Protein AF-A0A2U1CX78-F1 (afdb_monomer)

Radius of gyration: 29.64 Å; Cα contacts (8 Å, |Δi|>4): 409; chains: 1; bounding box: 65×46×101 Å

Mean predicted aligned error: 11.99 Å

Solvent-accessible surface area (backbone atoms only — not comparable to full-atom values): 18480 Å² total; per-residue (Å²): 135,90,75,85,79,78,83,77,87,71,85,77,77,82,78,81,77,80,78,80,79,81,82,81,80,86,86,87,88,85,87,85,90,83,93,74,97,70,78,86,75,74,81,80,72,58,40,78,51,81,66,47,78,44,48,41,61,37,72,52,75,47,69,50,87,79,61,85,56,93,66,65,76,65,46,50,47,45,44,73,87,53,40,50,53,43,67,54,95,66,26,40,39,38,35,33,36,80,54,58,36,42,46,72,33,46,37,39,32,16,26,86,85,70,49,63,41,29,35,29,44,36,40,34,41,37,66,88,51,44,69,61,49,55,50,49,51,42,54,50,77,37,41,72,49,61,66,60,38,45,65,51,48,51,51,52,52,51,52,49,52,49,35,38,76,70,62,63,40,52,74,67,54,44,52,51,56,64,68,63,75,59,58,84,79,37,75,41,35,61,49,28,54,50,28,42,48,50,29,47,52,44,46,54,34,24,76,67,47,70,40,48,50,70,56,42,53,52,29,42,52,47,30,51,55,28,43,53,60,37,50,50,52,50,56,51,52,51,52,56,50,26,74,66,62,74,75,56,91,79,86,60,60,68,62,65,37,77,24,73,98,71,70,38,77,28,33,63,58,80,31,74,81,40,28,48,82,50,101,90,43,78,44,63,38,92,95,35,61,70,54,53,56,57,61,56,46,74,81,55,72,86,74,74,82,65,79,87,125

Structure (mmCIF, N/CA/C/O backbone):
data_AF-A0A2U1CX78-F1
#
_entry.id   AF-A0A2U1CX78-F1
#
loop_
_atom_site.group_PDB
_atom_site.id
_atom_site.type_symbol
_atom_site.label_atom_id
_atom_site.label_alt_id
_atom_site.label_comp_id
_atom_site.label_asym_id
_atom_site.label_entity_id
_atom_site.label_seq_id
_atom_site.pdbx_PDB_ins_code
_atom_site.Cartn_x
_atom_site.Cartn_y
_atom_site.Cartn_z
_atom_sit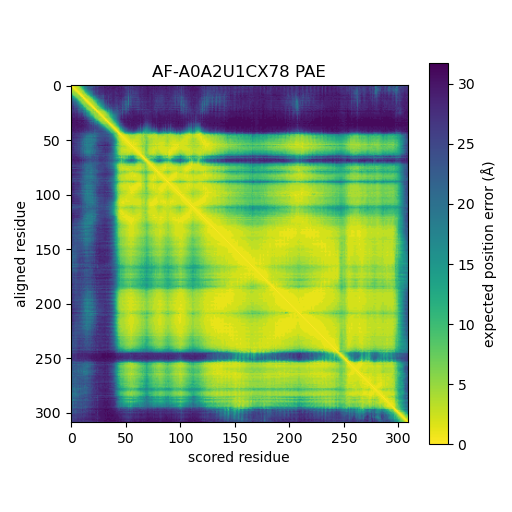e.occupancy
_atom_site.B_iso_or_equiv
_atom_site.auth_seq_id
_atom_site.auth_comp_id
_atom_site.auth_asym_id
_atom_site.auth_atom_id
_atom_site.pdbx_PDB_model_num
ATOM 1 N N . MET A 1 1 ? 4.497 -32.013 -18.537 1.00 34.25 1 MET A N 1
ATOM 2 C CA . MET A 1 1 ? 5.225 -32.155 -17.261 1.00 34.25 1 MET A CA 1
ATOM 3 C C . MET A 1 1 ? 4.473 -31.293 -16.258 1.00 34.25 1 MET A C 1
ATOM 5 O O . MET A 1 1 ? 4.710 -30.098 -16.185 1.00 34.25 1 MET A O 1
ATOM 9 N N . GLU A 1 2 ? 3.443 -31.873 -15.642 1.00 29.89 2 GLU A N 1
ATOM 10 C CA . GLU A 1 2 ? 2.507 -31.184 -14.745 1.00 29.89 2 GLU A CA 1
ATOM 11 C C . GLU A 1 2 ? 3.236 -30.753 -13.471 1.00 29.89 2 GLU A C 1
ATOM 13 O O . GLU A 1 2 ? 3.791 -31.590 -12.758 1.00 29.89 2 GLU A O 1
ATOM 18 N N . ARG A 1 3 ? 3.257 -29.449 -13.184 1.00 27.12 3 ARG A N 1
ATOM 19 C CA . ARG A 1 3 ? 3.670 -28.939 -11.876 1.00 27.12 3 ARG A CA 1
ATOM 20 C C . ARG A 1 3 ? 2.446 -28.388 -11.161 1.00 27.12 3 ARG A C 1
ATOM 22 O O . ARG A 1 3 ? 1.880 -27.372 -11.544 1.00 27.12 3 ARG A O 1
ATOM 29 N N . TYR A 1 4 ? 2.059 -29.129 -10.129 1.00 27.52 4 TYR A N 1
ATOM 30 C CA . TYR A 1 4 ? 1.179 -28.716 -9.047 1.00 27.52 4 TYR A CA 1
ATOM 31 C C . TYR A 1 4 ? 1.685 -27.400 -8.440 1.00 27.52 4 TYR A C 1
ATOM 33 O O . TYR A 1 4 ? 2.743 -27.387 -7.812 1.00 27.52 4 TYR A O 1
ATOM 41 N N . PHE A 1 5 ? 0.915 -26.320 -8.560 1.00 29.33 5 PHE A N 1
ATOM 42 C CA . PHE A 1 5 ? 1.016 -25.204 -7.624 1.00 29.33 5 PHE A CA 1
ATOM 43 C C . PHE A 1 5 ? 0.023 -25.453 -6.492 1.00 29.33 5 PHE A C 1
ATOM 45 O O . PHE A 1 5 ? -1.195 -25.372 -6.657 1.00 29.33 5 PHE A O 1
ATOM 52 N N . GLY A 1 6 ? 0.575 -25.858 -5.349 1.00 25.61 6 GLY A N 1
ATOM 53 C CA . GLY A 1 6 ? -0.160 -26.012 -4.107 1.00 25.61 6 GLY A CA 1
ATOM 54 C C . GLY A 1 6 ? -0.758 -24.676 -3.683 1.00 25.61 6 GLY A C 1
ATOM 55 O O . GLY A 1 6 ? -0.061 -23.670 -3.580 1.00 25.61 6 GLY A O 1
ATOM 56 N N . ARG A 1 7 ? -2.064 -24.690 -3.423 1.00 28.78 7 ARG A N 1
ATOM 57 C CA . ARG A 1 7 ? -2.755 -23.644 -2.674 1.00 28.78 7 ARG A CA 1
ATOM 58 C C . ARG A 1 7 ? -2.213 -23.646 -1.247 1.00 28.78 7 ARG A C 1
ATOM 60 O O . ARG A 1 7 ? -2.617 -24.473 -0.433 1.00 28.78 7 ARG A O 1
ATOM 67 N N . SER A 1 8 ? -1.302 -22.731 -0.951 1.00 27.48 8 SER A N 1
ATOM 68 C CA . SER A 1 8 ? -0.946 -22.407 0.425 1.00 27.48 8 SER A CA 1
ATOM 69 C C . SER A 1 8 ? -2.022 -21.485 0.986 1.00 27.48 8 SER A C 1
ATOM 71 O O . SER A 1 8 ? -2.025 -20.285 0.735 1.00 27.48 8 SER A O 1
ATOM 73 N N . ASN A 1 9 ? -2.960 -22.076 1.727 1.00 31.64 9 ASN A N 1
ATOM 74 C CA . ASN A 1 9 ? -3.762 -21.363 2.713 1.00 31.64 9 ASN A CA 1
ATOM 75 C C . ASN A 1 9 ? -2.806 -20.693 3.706 1.00 31.64 9 ASN A C 1
ATOM 77 O O . ASN A 1 9 ? -2.213 -21.382 4.534 1.00 31.64 9 ASN A O 1
ATOM 81 N N . LEU A 1 10 ? -2.676 -19.373 3.653 1.00 27.16 10 LEU A N 1
ATOM 82 C CA . LEU A 1 10 ? -2.158 -18.591 4.768 1.00 27.16 10 LEU A CA 1
ATOM 83 C C . LEU A 1 10 ? -3.119 -17.435 5.007 1.00 27.16 10 LEU A C 1
ATOM 85 O O . LEU A 1 10 ? -2.973 -16.339 4.483 1.00 27.16 10 LEU A O 1
ATOM 89 N N . ALA A 1 11 ? -4.135 -17.738 5.813 1.00 29.19 11 ALA A N 1
ATOM 90 C CA . ALA A 1 11 ? -4.798 -16.744 6.629 1.00 29.19 11 ALA A CA 1
ATOM 91 C C . ALA A 1 11 ? -3.738 -16.169 7.581 1.00 29.19 11 ALA A C 1
ATOM 93 O O . ALA A 1 11 ? -3.442 -16.753 8.624 1.00 29.19 11 ALA A O 1
ATOM 94 N N . SER A 1 12 ? -3.116 -15.062 7.189 1.00 27.81 12 SER A N 1
ATOM 95 C CA . SER A 1 12 ? -2.276 -14.281 8.088 1.00 27.81 12 SER A CA 1
ATOM 96 C C . SER A 1 12 ? -3.196 -13.469 8.991 1.00 27.81 12 SER A C 1
ATOM 98 O O . SER A 1 12 ? -3.598 -12.357 8.675 1.00 27.81 12 SER A O 1
ATOM 100 N N . ILE A 1 13 ? -3.567 -14.075 10.117 1.00 33.31 13 ILE A N 1
ATOM 101 C CA . ILE A 1 13 ? -4.142 -13.384 11.268 1.00 33.31 13 ILE A CA 1
ATOM 102 C C . ILE A 1 13 ? -3.068 -12.411 11.763 1.00 33.31 13 ILE A C 1
ATOM 104 O O . ILE A 1 13 ? -2.115 -12.824 12.432 1.00 33.31 13 ILE A O 1
ATOM 108 N N . LEU A 1 14 ? -3.195 -11.127 11.422 1.00 31.03 14 LEU A N 1
ATOM 109 C CA . LEU A 1 14 ? -2.374 -10.075 12.012 1.00 31.03 14 LEU A CA 1
ATOM 110 C C . LEU A 1 14 ? -2.800 -9.925 13.479 1.00 31.03 14 LEU A C 1
ATOM 112 O O . LEU A 1 14 ? -3.745 -9.225 13.829 1.00 31.03 14 LEU A O 1
ATOM 116 N N . THR A 1 15 ? -2.121 -10.664 14.351 1.00 35.81 15 THR A N 1
ATOM 117 C CA . THR A 1 15 ? -2.269 -10.529 15.798 1.00 35.81 15 THR A CA 1
ATOM 118 C C . THR A 1 15 ? -1.422 -9.335 16.225 1.00 35.81 15 THR A C 1
ATOM 120 O O . THR A 1 15 ? -0.244 -9.488 16.543 1.00 35.81 15 THR A O 1
ATOM 123 N N . ALA A 1 16 ? -1.996 -8.133 16.210 1.00 33.66 16 ALA A N 1
ATOM 124 C CA . ALA A 1 16 ? -1.376 -6.970 16.834 1.00 33.66 16 ALA A CA 1
ATOM 125 C C . ALA A 1 16 ? -1.516 -7.089 18.364 1.00 33.66 16 ALA A C 1
ATOM 127 O O . ALA A 1 16 ? -2.437 -6.564 18.984 1.00 33.66 16 ALA A O 1
ATOM 128 N N . LEU A 1 17 ? -0.606 -7.847 18.982 1.00 33.47 17 LEU A N 1
ATOM 129 C CA . LEU A 1 17 ? -0.423 -7.899 20.432 1.00 33.47 17 LEU A CA 1
ATOM 130 C C . LEU A 1 17 ? 0.244 -6.592 20.886 1.00 33.47 17 LEU A C 1
ATOM 132 O O . LEU A 1 17 ? 1.469 -6.489 20.968 1.00 33.47 17 LEU A O 1
ATOM 136 N N . ALA A 1 18 ? -0.576 -5.584 21.185 1.00 36.22 18 ALA A N 1
ATOM 137 C CA . ALA A 1 18 ? -0.140 -4.387 21.892 1.00 36.22 18 ALA A CA 1
ATOM 138 C C . ALA A 1 18 ? 0.322 -4.784 23.306 1.00 36.22 18 ALA A C 1
ATOM 140 O O . ALA A 1 18 ? -0.464 -4.959 24.238 1.00 36.22 18 ALA A O 1
ATOM 141 N N . SER A 1 19 ? 1.630 -4.979 23.443 1.00 34.75 19 SER A N 1
ATOM 142 C CA . SER A 1 19 ? 2.303 -5.260 24.706 1.00 34.75 19 SER A CA 1
ATOM 143 C C . SER A 1 19 ? 2.426 -3.955 25.490 1.00 34.75 19 SER A C 1
ATOM 145 O O . SER A 1 19 ? 3.416 -3.241 25.362 1.00 34.75 19 SER A O 1
ATOM 147 N N . ILE A 1 20 ? 1.413 -3.614 26.289 1.00 38.12 20 ILE A N 1
ATOM 148 C CA . ILE A 1 20 ? 1.506 -2.495 27.233 1.00 38.12 20 ILE A CA 1
ATOM 149 C C . ILE A 1 20 ? 2.427 -2.936 28.377 1.00 38.12 20 ILE A C 1
ATOM 151 O O . ILE A 1 20 ? 2.035 -3.684 29.274 1.00 38.12 20 ILE A O 1
ATOM 155 N N . THR A 1 21 ? 3.681 -2.493 28.329 1.00 37.09 21 THR A N 1
ATOM 156 C CA . THR A 1 21 ? 4.635 -2.631 29.428 1.00 37.09 21 THR A CA 1
ATOM 157 C C . THR A 1 21 ? 4.155 -1.807 30.621 1.00 37.09 21 THR A C 1
ATOM 159 O O . THR A 1 21 ? 4.224 -0.580 30.611 1.00 37.09 21 THR A O 1
ATOM 162 N N . LEU A 1 22 ? 3.680 -2.492 31.661 1.00 35.62 22 LEU A N 1
ATOM 163 C CA . LEU A 1 22 ? 3.508 -1.943 33.004 1.00 35.62 22 LEU A CA 1
ATOM 164 C C . LEU A 1 22 ? 4.892 -1.636 33.592 1.00 35.62 22 LEU A C 1
ATOM 166 O O . LEU A 1 22 ? 5.568 -2.523 34.111 1.00 35.62 22 LEU A O 1
ATOM 170 N N . SER A 1 23 ? 5.323 -0.379 33.525 1.00 40.44 23 SER A N 1
ATOM 171 C CA . SER A 1 23 ? 6.423 0.130 34.343 1.00 40.44 23 SER A CA 1
ATOM 172 C C . SER A 1 23 ? 5.923 0.349 35.772 1.00 40.44 23 SER A C 1
ATOM 174 O O . SER A 1 23 ? 5.431 1.410 36.147 1.00 40.44 23 SER A O 1
ATOM 176 N N . ALA A 1 24 ? 6.058 -0.701 36.580 1.00 33.97 24 ALA A N 1
ATOM 177 C CA . ALA A 1 24 ? 6.094 -0.597 38.028 1.00 33.97 24 ALA A CA 1
ATOM 178 C C . ALA A 1 24 ? 7.437 0.027 38.443 1.00 33.97 24 ALA A C 1
ATOM 180 O O . ALA A 1 24 ? 8.495 -0.553 38.206 1.00 33.97 24 ALA A O 1
ATOM 181 N N . CYS A 1 25 ? 7.395 1.195 39.078 1.00 45.19 25 CYS A N 1
ATOM 182 C CA . CYS A 1 25 ? 8.484 1.692 39.910 1.00 45.19 25 CYS A CA 1
ATOM 183 C C . CYS A 1 25 ? 7.870 2.081 41.254 1.00 45.19 25 CYS A C 1
ATOM 185 O O . CYS A 1 25 ? 7.191 3.100 41.369 1.00 45.19 25 CYS A O 1
ATOM 187 N N . GLY A 1 26 ? 8.032 1.184 42.226 1.00 33.00 26 GLY A N 1
ATOM 188 C CA . GLY A 1 26 ? 7.771 1.447 43.632 1.00 33.00 26 GLY A CA 1
ATOM 189 C C . GLY A 1 26 ? 8.964 2.140 44.288 1.00 33.00 26 GLY A C 1
ATOM 190 O O . GLY A 1 26 ? 10.103 2.001 43.841 1.00 33.00 26 GLY A O 1
ATOM 191 N N . GLY A 1 27 ? 8.675 2.857 45.369 1.00 33.03 27 GLY A N 1
ATOM 192 C CA . GLY A 1 27 ? 9.645 3.425 46.297 1.00 33.03 27 GLY A CA 1
ATOM 193 C C . GLY A 1 27 ? 8.921 3.868 47.567 1.00 33.03 27 GLY A C 1
ATOM 194 O O . GLY A 1 27 ? 8.171 4.839 47.528 1.00 33.03 27 GLY A O 1
ATOM 195 N N . ASP A 1 28 ? 9.118 3.084 48.627 1.00 33.19 28 ASP A N 1
ATOM 196 C CA . ASP A 1 28 ? 8.532 3.150 49.973 1.00 33.19 28 ASP A CA 1
ATOM 197 C C . ASP A 1 28 ? 9.212 4.172 50.917 1.00 33.19 28 ASP A C 1
ATOM 199 O O . ASP A 1 28 ? 10.258 4.734 50.592 1.00 33.19 28 ASP A O 1
ATOM 203 N N . ASP A 1 29 ? 8.618 4.263 52.123 1.00 34.44 29 ASP A N 1
ATOM 204 C CA . ASP A 1 29 ? 9.076 4.790 53.430 1.00 34.44 29 ASP A CA 1
ATOM 205 C C . ASP A 1 29 ? 8.818 6.275 53.762 1.00 34.44 29 ASP A C 1
ATOM 207 O O . ASP A 1 29 ? 9.077 7.166 52.964 1.00 34.44 29 ASP A O 1
ATOM 211 N N . SER A 1 30 ? 8.376 6.677 54.965 1.00 37.78 30 SER A N 1
ATOM 212 C CA . SER A 1 30 ? 7.961 6.007 56.216 1.00 37.78 30 SER A CA 1
ATOM 213 C C . SER A 1 30 ? 7.359 7.098 57.139 1.00 37.78 30 SER A C 1
ATOM 215 O O . SER A 1 30 ? 7.833 8.236 57.097 1.00 37.78 30 SER A O 1
ATOM 217 N N . GLY A 1 31 ? 6.365 6.808 57.996 1.00 29.27 31 GLY A N 1
ATOM 218 C CA . GLY A 1 31 ? 5.843 7.816 58.943 1.00 29.27 31 GLY A CA 1
ATOM 219 C C . GLY A 1 31 ? 4.716 7.364 59.884 1.00 29.27 31 GLY A C 1
ATOM 220 O O . GLY A 1 31 ? 3.586 7.167 59.462 1.00 29.27 31 GLY A O 1
ATOM 221 N N . ASP A 1 32 ? 5.072 7.245 61.159 1.00 35.06 32 ASP A N 1
ATOM 222 C CA . ASP A 1 32 ? 4.386 6.697 62.338 1.00 35.06 32 ASP A CA 1
ATOM 223 C C . ASP A 1 32 ? 3.088 7.403 62.823 1.00 35.06 32 ASP A C 1
ATOM 225 O O . ASP A 1 32 ? 2.956 8.623 62.750 1.00 35.06 32 ASP A O 1
ATOM 229 N N . GLY A 1 33 ? 2.199 6.607 63.441 1.00 34.38 33 GLY A N 1
ATOM 230 C CA . GL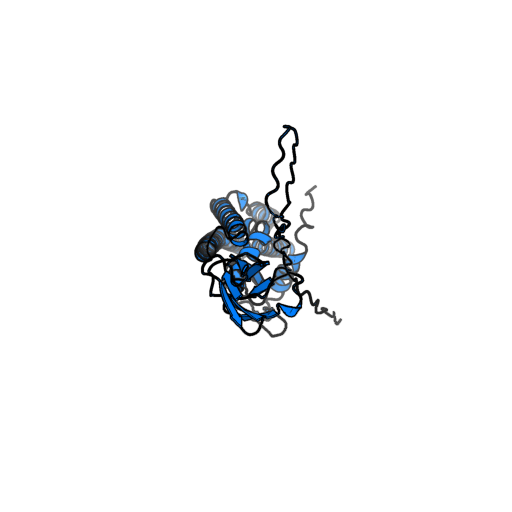Y A 1 33 ? 1.415 6.975 64.629 1.00 34.38 33 GLY A CA 1
ATOM 231 C C . GLY A 1 33 ? 0.071 7.706 64.478 1.00 34.38 33 GLY A C 1
ATOM 232 O O . GLY A 1 33 ? 0.030 8.921 64.333 1.00 34.38 33 GLY A O 1
ATOM 233 N N . SER A 1 34 ? -1.042 6.993 64.709 1.00 32.97 34 SER A N 1
ATOM 234 C CA . SER A 1 34 ? -2.043 7.319 65.755 1.00 32.97 34 SER A CA 1
ATOM 235 C C . SER A 1 34 ? -3.377 6.597 65.519 1.00 32.97 34 SER A C 1
ATOM 237 O O . SER A 1 34 ? -3.980 6.649 64.451 1.00 32.97 34 SER A O 1
ATOM 239 N N . SER A 1 35 ? -3.839 5.924 66.567 1.00 42.72 35 SER A N 1
ATOM 240 C CA . SER A 1 35 ? -5.084 5.170 66.669 1.00 42.72 35 SER A CA 1
ATOM 241 C C . SER A 1 35 ? -6.337 6.038 66.523 1.00 42.72 35 SER A C 1
ATOM 243 O O . SER A 1 35 ? -6.553 6.943 67.328 1.00 42.72 35 SER A O 1
ATOM 245 N N . ASN A 1 36 ? -7.229 5.665 65.603 1.00 32.78 36 ASN A N 1
ATOM 246 C CA . ASN A 1 36 ? -8.668 5.858 65.772 1.00 32.78 36 ASN A CA 1
ATOM 247 C C . ASN A 1 36 ? -9.443 4.816 64.956 1.00 32.78 36 ASN A C 1
ATOM 249 O O . ASN A 1 36 ? -9.244 4.679 63.752 1.00 32.78 36 ASN A O 1
ATOM 253 N N . SER A 1 37 ? -10.324 4.067 65.623 1.00 44.16 37 SER A N 1
ATOM 254 C CA . SER A 1 37 ? -11.233 3.129 64.969 1.00 44.16 37 SER A CA 1
ATOM 255 C C . SER A 1 37 ? -12.263 3.895 64.141 1.00 44.16 37 SER A C 1
ATOM 257 O O . SER A 1 37 ? -13.121 4.576 64.705 1.00 44.16 37 SER A O 1
ATOM 259 N N . ILE A 1 38 ? -12.210 3.749 62.821 1.00 35.97 38 ILE A N 1
ATOM 260 C CA . ILE A 1 38 ? -13.288 4.108 61.897 1.00 35.97 38 ILE A CA 1
ATOM 261 C C . ILE A 1 38 ? -13.404 2.949 60.898 1.00 35.97 38 ILE A C 1
ATOM 263 O O . ILE A 1 38 ? -12.404 2.327 60.551 1.00 35.97 38 ILE A O 1
ATOM 267 N N . GLY A 1 39 ? -14.647 2.581 60.585 1.00 34.75 39 GLY A N 1
ATOM 268 C CA . GLY A 1 39 ? -15.061 1.300 60.011 1.00 34.75 39 GLY A CA 1
ATOM 269 C C . GLY A 1 39 ? -14.262 0.822 58.802 1.00 34.75 39 GLY A C 1
ATOM 270 O O . GLY A 1 39 ? -13.790 1.613 57.997 1.00 34.75 39 GLY A O 1
ATOM 271 N N . GLY A 1 40 ? -14.148 -0.504 58.693 1.00 32.25 40 GLY A N 1
ATOM 272 C CA . GLY A 1 40 ? -13.432 -1.174 57.615 1.00 32.25 40 GLY A CA 1
ATOM 273 C C . GLY A 1 40 ? -13.886 -0.689 56.243 1.00 32.25 40 GLY A C 1
ATOM 274 O O . GLY A 1 40 ? -14.982 -1.018 55.787 1.00 32.25 40 GLY A O 1
ATOM 275 N N . GLU A 1 41 ? -13.014 0.065 55.580 1.00 38.00 41 GLU A N 1
ATOM 276 C CA . GLU A 1 41 ? -13.076 0.265 54.143 1.00 38.00 41 GLU A CA 1
ATOM 277 C C . GLU A 1 41 ? -12.943 -1.112 53.498 1.00 38.00 41 GLU A C 1
ATOM 279 O O . GLU A 1 41 ? -11.898 -1.765 53.530 1.00 38.00 41 GLU A O 1
ATOM 284 N N . SER A 1 42 ? -14.056 -1.601 52.960 1.00 45.94 42 SER A N 1
ATOM 285 C CA . SER A 1 42 ? -14.026 -2.745 52.064 1.00 45.94 42 SER A CA 1
ATOM 286 C C . SER A 1 42 ? -13.200 -2.317 50.860 1.00 45.94 42 SER A C 1
ATOM 288 O O . SER A 1 42 ? -13.650 -1.482 50.080 1.00 45.94 42 SER 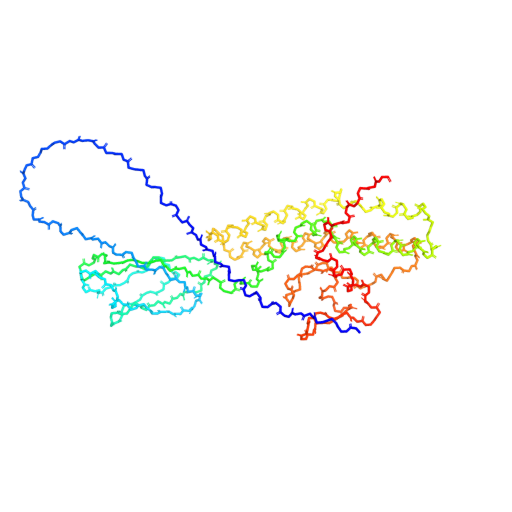A O 1
ATOM 290 N N . ASN A 1 43 ? -11.979 -2.838 50.751 1.00 47.62 43 ASN A N 1
ATOM 291 C CA . ASN A 1 43 ? -11.062 -2.575 49.648 1.00 47.62 43 ASN A CA 1
ATOM 292 C C . ASN A 1 43 ? -11.739 -3.024 48.338 1.00 47.62 43 ASN A C 1
ATOM 294 O O . ASN A 1 43 ? -11.715 -4.203 47.976 1.00 47.62 43 ASN A O 1
ATOM 298 N N . HIS A 1 44 ? -12.441 -2.106 47.670 1.00 62.28 44 HIS A N 1
ATOM 299 C CA . HIS A 1 44 ? -13.222 -2.402 46.476 1.00 62.28 44 HIS A CA 1
ATOM 300 C C . HIS A 1 44 ? -12.259 -2.590 45.306 1.00 62.28 44 HIS A C 1
ATOM 302 O O . HIS A 1 44 ? -11.823 -1.633 44.671 1.00 62.28 44 HIS A O 1
ATOM 308 N N . THR A 1 45 ? -11.861 -3.836 45.059 1.00 72.81 45 THR A N 1
ATOM 309 C CA . THR A 1 45 ? -10.947 -4.143 43.959 1.00 72.81 45 THR A CA 1
ATOM 310 C C . THR A 1 45 ? -11.754 -4.257 42.670 1.00 72.81 45 THR A C 1
ATOM 312 O O . THR A 1 45 ? -12.511 -5.212 42.495 1.00 72.81 45 THR A O 1
ATOM 315 N N . VAL A 1 46 ? -11.599 -3.284 41.770 1.00 83.94 46 VAL A N 1
ATOM 316 C CA . VAL A 1 46 ? -12.218 -3.308 40.436 1.00 83.94 46 VAL A CA 1
ATOM 317 C C . VAL A 1 46 ? -11.658 -4.493 39.646 1.00 83.94 46 VAL A C 1
ATOM 319 O O . VAL A 1 46 ? -10.448 -4.588 39.434 1.00 83.94 46 VAL A O 1
ATOM 322 N N . GLN A 1 47 ? -12.520 -5.403 39.194 1.00 88.19 47 GLN A N 1
ATOM 323 C CA . GLN A 1 47 ? -12.094 -6.573 38.426 1.00 88.19 47 GLN A CA 1
ATOM 324 C C . GLN A 1 47 ? -11.754 -6.182 36.977 1.00 88.19 47 GLN A C 1
ATOM 326 O O . GLN A 1 47 ? -12.607 -5.699 36.240 1.00 88.19 47 GLN A O 1
ATOM 331 N N . THR A 1 48 ? -10.534 -6.458 36.516 1.00 88.75 48 THR A N 1
ATOM 332 C CA . THR A 1 48 ? -10.213 -6.374 35.081 1.00 88.75 48 THR A CA 1
ATOM 333 C C . THR A 1 48 ? -10.682 -7.649 34.377 1.00 88.75 48 THR A C 1
ATOM 335 O O . THR A 1 48 ? -10.310 -8.756 34.772 1.00 88.75 48 THR A O 1
ATOM 338 N N . LEU A 1 49 ? -11.519 -7.500 33.354 1.00 89.12 49 LEU A N 1
ATOM 339 C CA . LEU A 1 49 ? -12.031 -8.586 32.522 1.00 89.12 49 LEU A CA 1
ATOM 340 C C . LEU A 1 49 ? -11.217 -8.704 31.225 1.00 89.12 49 LEU A C 1
ATOM 342 O O . LEU A 1 49 ? -10.409 -7.836 30.893 1.00 89.12 49 LEU A O 1
ATOM 346 N N . VAL A 1 50 ? -11.408 -9.817 30.513 1.00 89.19 50 VAL A N 1
ATOM 347 C CA . VAL A 1 50 ? -10.700 -10.095 29.256 1.00 89.19 50 VAL A CA 1
ATOM 348 C C . VAL A 1 50 ? -11.099 -9.054 28.201 1.00 89.19 50 VAL A C 1
ATOM 350 O O . VAL A 1 50 ? -12.301 -8.834 28.029 1.00 89.19 50 VAL A O 1
ATOM 353 N N . PRO A 1 51 ? -10.130 -8.441 27.496 1.00 91.75 51 PRO A N 1
ATOM 354 C CA . PRO A 1 51 ? -10.414 -7.541 26.385 1.00 91.75 51 PRO A CA 1
ATOM 355 C C . PRO A 1 51 ? -11.236 -8.208 25.278 1.00 91.75 51 PRO A C 1
ATOM 357 O O . PRO A 1 51 ? -11.163 -9.420 25.071 1.00 91.75 51 PRO A O 1
ATOM 360 N N . MET A 1 52 ? -11.988 -7.399 24.542 1.00 93.12 52 MET A N 1
ATOM 361 C CA . MET A 1 52 ? -12.781 -7.819 23.391 1.00 93.12 52 MET A CA 1
ATOM 362 C C . MET A 1 52 ? -12.317 -7.085 22.135 1.00 93.12 52 MET A C 1
ATOM 364 O O . MET A 1 52 ? -11.824 -5.963 22.209 1.00 93.12 52 MET A O 1
ATOM 368 N N . GLN A 1 53 ? -12.515 -7.713 20.982 1.00 95.12 53 GLN A N 1
ATOM 369 C CA . GLN A 1 53 ? -12.356 -7.082 19.681 1.00 95.12 53 GLN A CA 1
ATOM 370 C C . GLN A 1 53 ? -13.695 -7.116 18.943 1.00 95.12 53 GLN A C 1
ATOM 372 O O . GLN A 1 53 ? -14.425 -8.107 19.022 1.00 95.12 53 GLN A O 1
ATOM 377 N N . LEU A 1 54 ? -14.023 -6.021 18.271 1.00 96.50 54 LEU A N 1
ATOM 378 C CA . LEU A 1 54 ? -15.257 -5.813 17.527 1.00 96.50 54 LEU A CA 1
ATOM 379 C C . LEU A 1 54 ? -14.916 -5.159 16.193 1.00 96.50 54 LEU A C 1
ATOM 381 O O . LEU A 1 54 ? -14.099 -4.246 16.141 1.00 96.50 54 LEU A O 1
ATOM 385 N N . ASP A 1 55 ? -15.578 -5.586 15.129 1.00 97.12 55 ASP A N 1
ATOM 386 C CA . ASP A 1 55 ? -15.551 -4.828 13.884 1.00 97.12 55 ASP A CA 1
ATOM 387 C C . ASP A 1 55 ? -16.471 -3.612 14.012 1.00 97.12 55 ASP A C 1
ATOM 389 O O . ASP A 1 55 ? -17.457 -3.629 14.760 1.00 97.12 55 ASP A O 1
ATOM 393 N N . GLU A 1 56 ? -16.150 -2.530 13.312 1.00 94.88 56 GLU A N 1
ATOM 394 C CA . GLU A 1 56 ? -17.016 -1.360 13.276 1.00 94.88 56 GLU A CA 1
ATOM 395 C C . GLU A 1 56 ? -18.441 -1.730 12.848 1.00 94.88 56 GLU A C 1
ATOM 397 O O . GLU A 1 56 ? -18.673 -2.664 12.079 1.00 94.88 56 GLU A O 1
ATOM 402 N N . THR A 1 57 ? -19.429 -1.003 13.368 1.00 96.12 57 THR A N 1
ATOM 403 C CA . THR A 1 57 ? -20.870 -1.267 13.166 1.00 96.12 57 THR A CA 1
ATOM 404 C C . THR A 1 57 ? -21.391 -2.607 13.714 1.00 96.12 57 THR A C 1
ATOM 406 O O . THR A 1 57 ? -22.613 -2.785 13.802 1.00 96.12 57 THR A O 1
ATOM 409 N N . ALA A 1 58 ? -20.513 -3.523 14.138 1.00 97.06 58 ALA A N 1
ATOM 410 C CA . ALA A 1 58 ? -20.889 -4.810 14.704 1.00 97.06 58 ALA A CA 1
ATOM 411 C C . ALA A 1 58 ? -21.426 -4.674 16.135 1.00 97.06 58 ALA A C 1
ATOM 413 O O . ALA A 1 58 ? -21.276 -3.656 16.815 1.00 97.06 58 ALA A O 1
ATOM 414 N N . SER A 1 59 ? -22.091 -5.728 16.604 1.00 96.44 59 SER A N 1
ATOM 415 C CA . SER A 1 59 ? -22.602 -5.821 17.972 1.00 96.44 59 SER A CA 1
ATOM 416 C C . SER A 1 59 ? -22.138 -7.109 18.635 1.00 96.44 59 SER A C 1
ATOM 418 O O . SER A 1 59 ? -22.012 -8.142 17.980 1.00 96.44 59 SER A O 1
ATOM 420 N N . ALA A 1 60 ? -21.917 -7.051 19.943 1.00 95.62 60 ALA A N 1
ATOM 421 C CA . ALA A 1 60 ? -21.564 -8.202 20.761 1.00 95.62 60 ALA A CA 1
ATOM 422 C C . ALA A 1 60 ? -22.240 -8.118 22.128 1.00 95.62 60 ALA A C 1
ATOM 424 O O . ALA A 1 60 ? -22.666 -7.053 22.573 1.00 95.62 60 ALA A O 1
ATOM 425 N N . SER A 1 61 ? -22.299 -9.253 22.813 1.00 92.06 61 SER A N 1
ATOM 426 C CA . SER A 1 61 ? -22.841 -9.341 24.163 1.00 92.06 61 SER A CA 1
ATOM 427 C C . SER A 1 61 ? -21.832 -10.016 25.083 1.00 92.06 61 SER A C 1
ATOM 429 O O . SER A 1 61 ? -21.234 -11.035 24.736 1.00 92.06 61 SER A O 1
ATOM 431 N N . TYR A 1 62 ? -21.665 -9.462 26.279 1.00 88.94 62 TYR A N 1
ATOM 432 C CA . TYR A 1 62 ? -20.788 -9.978 27.318 1.00 88.94 62 TYR A CA 1
ATOM 433 C C . TYR A 1 62 ? -21.609 -10.350 28.554 1.00 88.94 62 TYR A C 1
ATOM 435 O O . TYR A 1 62 ? -22.228 -9.499 29.194 1.00 88.94 62 TYR A O 1
ATOM 443 N N . SER A 1 63 ? -21.622 -11.637 28.904 1.00 87.25 63 SER A N 1
ATOM 444 C CA . SER A 1 63 ? -22.365 -12.120 30.071 1.00 87.25 63 SER A CA 1
ATOM 445 C C . SER A 1 63 ? -21.585 -11.885 31.364 1.00 87.25 63 SER A C 1
ATOM 447 O O . SER A 1 63 ? -20.463 -12.372 31.525 1.00 87.25 63 SER A O 1
ATOM 449 N N . LEU A 1 64 ? -22.217 -11.210 32.327 1.00 83.81 64 LEU A N 1
ATOM 450 C CA . LEU A 1 64 ? -21.637 -10.914 33.640 1.00 83.81 64 LEU A CA 1
ATOM 451 C C . LEU A 1 64 ? -21.705 -12.097 34.611 1.00 83.81 64 LEU A C 1
ATOM 453 O O . LEU A 1 64 ? -21.117 -12.037 35.685 1.00 83.81 64 LEU A O 1
ATOM 457 N N . ASN A 1 65 ? -22.331 -13.212 34.221 1.00 75.19 65 ASN A N 1
ATOM 458 C CA . ASN A 1 65 ? -22.436 -14.429 35.040 1.00 75.19 65 ASN A CA 1
ATOM 459 C C . ASN A 1 65 ? -21.071 -15.031 35.424 1.00 75.19 65 ASN A C 1
ATOM 461 O O . ASN A 1 65 ? -20.993 -15.903 36.285 1.00 75.19 65 ASN A O 1
ATOM 465 N N . ARG A 1 66 ? -19.988 -14.589 34.771 1.00 64.56 66 ARG A N 1
ATOM 466 C CA . ARG A 1 66 ? -18.607 -15.000 35.058 1.00 64.56 66 ARG A CA 1
ATOM 467 C C . ARG A 1 66 ? -17.850 -14.029 35.974 1.00 64.56 66 ARG A C 1
ATOM 469 O O . ARG A 1 66 ? -16.691 -14.293 36.295 1.00 64.56 66 ARG A O 1
ATOM 476 N N . MET A 1 67 ? -18.463 -12.919 36.384 1.00 69.94 67 MET A N 1
ATOM 477 C CA . MET A 1 67 ? -17.840 -11.963 37.297 1.00 69.94 67 MET A CA 1
ATOM 478 C C . MET A 1 67 ? -17.829 -12.502 38.724 1.00 69.94 67 MET A C 1
ATOM 480 O O . MET A 1 67 ? -18.825 -13.021 39.220 1.00 69.94 67 MET A O 1
ATOM 484 N N . LYS A 1 68 ? -16.685 -12.350 39.396 1.00 63.09 68 LYS A N 1
ATOM 485 C CA . LYS A 1 68 ? -16.534 -12.672 40.824 1.00 63.09 68 LYS A CA 1
ATOM 486 C C . LYS A 1 68 ? -16.768 -11.451 41.718 1.00 63.09 68 LYS A C 1
ATOM 488 O O . LYS A 1 68 ? -16.650 -11.568 42.934 1.00 63.09 68 LYS A O 1
ATOM 493 N N . ALA A 1 69 ? -17.044 -10.287 41.128 1.00 60.09 69 ALA A N 1
ATOM 494 C CA . ALA A 1 69 ? -17.219 -9.041 41.857 1.00 60.09 69 ALA A CA 1
ATOM 495 C C . ALA A 1 69 ? -18.421 -9.128 42.812 1.00 60.09 69 ALA A C 1
ATOM 497 O O . ALA A 1 69 ? -19.523 -9.524 42.431 1.00 60.09 69 ALA A O 1
ATOM 498 N N . SER A 1 70 ? -18.197 -8.750 44.068 1.00 54.00 70 SER A N 1
ATOM 499 C CA . SER A 1 70 ? -19.228 -8.661 45.095 1.00 54.00 70 SER A CA 1
ATOM 500 C C . SER A 1 70 ? -20.120 -7.444 44.825 1.00 54.00 70 SER A C 1
ATOM 502 O O . SER A 1 70 ? -19.819 -6.333 45.256 1.00 54.00 70 SER A O 1
ATOM 504 N N . GLY A 1 71 ? -21.199 -7.631 44.072 1.00 64.62 71 GLY A N 1
ATOM 505 C CA . GLY A 1 71 ? -22.180 -6.581 43.802 1.00 64.62 71 GLY A CA 1
ATOM 506 C C . GLY A 1 71 ? -23.031 -6.905 42.582 1.00 64.62 71 GLY A C 1
ATOM 507 O O . GLY A 1 71 ? -22.547 -7.507 41.628 1.00 64.62 71 GLY A O 1
ATOM 508 N N . GLN A 1 72 ? -24.307 -6.518 42.607 1.00 81.12 72 GLN A N 1
ATOM 509 C CA . GLN A 1 72 ? -25.149 -6.600 41.415 1.00 81.12 72 GLN A CA 1
ATOM 510 C C . GLN A 1 72 ? -24.815 -5.431 40.485 1.00 81.12 72 GLN A C 1
ATOM 512 O O . GLN A 1 72 ? -24.823 -4.274 40.912 1.00 81.12 72 GLN A O 1
ATOM 517 N N . ALA A 1 73 ? -24.511 -5.745 39.226 1.00 85.88 73 ALA A N 1
ATOM 518 C CA . ALA A 1 73 ? -24.351 -4.741 38.184 1.00 85.88 73 ALA A CA 1
ATOM 519 C C . ALA A 1 73 ? -25.686 -4.021 37.964 1.00 85.88 73 ALA A C 1
ATOM 521 O O . ALA A 1 73 ? -26.719 -4.671 37.796 1.00 85.88 73 ALA A O 1
ATOM 522 N N . ALA A 1 74 ? -25.649 -2.694 37.978 1.00 90.19 74 ALA A N 1
ATOM 523 C CA . ALA A 1 74 ? -26.819 -1.844 37.784 1.00 90.19 74 ALA A CA 1
ATOM 524 C C . ALA A 1 74 ? -26.684 -0.939 36.557 1.00 90.19 74 ALA A C 1
ATOM 526 O O . ALA A 1 74 ? -27.698 -0.545 35.991 1.00 90.19 74 ALA A O 1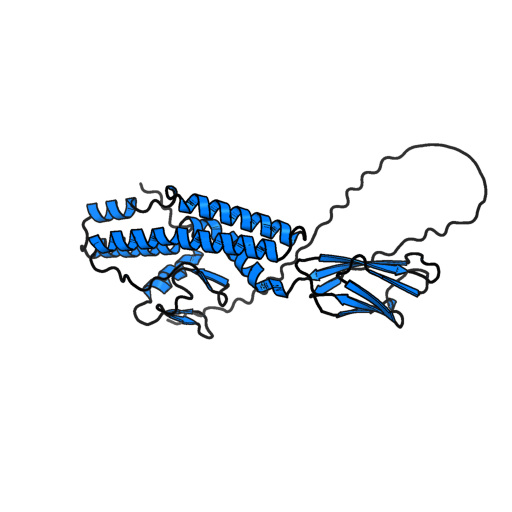
ATOM 527 N N . ASP A 1 75 ? -25.452 -0.631 36.145 1.00 93.00 75 ASP A N 1
ATOM 528 C CA . ASP A 1 75 ? -25.184 0.276 35.035 1.00 93.00 75 ASP A CA 1
ATOM 529 C C . ASP A 1 75 ? -23.882 -0.087 34.304 1.00 93.00 75 ASP A C 1
ATOM 531 O O . ASP A 1 75 ? -23.020 -0.798 34.836 1.00 93.00 75 ASP A O 1
ATOM 535 N N . VAL A 1 76 ? -23.739 0.409 33.076 1.00 95.00 76 VAL A N 1
ATOM 536 C CA . VAL A 1 76 ? -22.536 0.280 32.258 1.00 95.00 76 VAL A CA 1
ATOM 537 C C . VAL A 1 76 ? -22.243 1.591 31.539 1.00 95.00 76 VAL A C 1
ATOM 539 O O . VAL A 1 76 ? -23.128 2.213 30.962 1.00 95.00 76 VAL A O 1
ATOM 542 N N . ALA A 1 77 ? -20.973 1.983 31.528 1.00 95.19 77 ALA A N 1
ATOM 543 C CA . ALA A 1 77 ? -20.490 3.121 30.762 1.00 95.19 77 ALA A CA 1
ATOM 544 C C . ALA A 1 77 ? -19.384 2.673 29.804 1.00 95.19 77 ALA A C 1
ATOM 546 O O . ALA A 1 77 ? -18.538 1.858 30.172 1.00 95.19 77 ALA A O 1
ATOM 547 N N . ALA A 1 78 ? -19.370 3.231 28.597 1.00 95.75 78 ALA A N 1
ATOM 548 C CA . ALA A 1 78 ? -18.248 3.130 27.671 1.00 95.75 78 ALA A CA 1
ATOM 549 C C . ALA A 1 78 ? -17.506 4.470 27.623 1.00 95.75 78 ALA A C 1
ATOM 551 O O . ALA A 1 78 ? -18.125 5.534 27.683 1.00 95.75 78 ALA A O 1
ATOM 552 N N . SER A 1 79 ? -16.180 4.430 27.526 1.00 94.31 79 SER A N 1
ATOM 553 C CA . SER A 1 79 ? -15.390 5.627 27.253 1.00 94.31 79 SER A CA 1
ATOM 554 C C . SER A 1 79 ? -15.496 6.006 25.776 1.00 94.31 79 SER A C 1
ATOM 556 O O . SER A 1 79 ? -15.348 5.144 24.913 1.00 94.31 79 SER A O 1
ATOM 558 N N . GLY A 1 80 ? -15.629 7.297 25.484 1.00 88.62 80 GLY A N 1
ATOM 559 C CA . GLY A 1 80 ? -15.649 7.789 24.107 1.00 88.62 80 GLY A CA 1
ATOM 560 C C . GLY A 1 80 ? -16.999 7.609 23.410 1.00 88.62 80 GLY A C 1
ATOM 561 O O . GLY A 1 80 ? -17.999 7.253 24.024 1.00 88.62 80 GLY A O 1
ATOM 562 N N . ASN A 1 81 ? -17.021 7.918 22.111 1.00 91.50 81 ASN A N 1
ATOM 563 C CA . ASN A 1 81 ? -18.244 7.972 21.297 1.00 91.50 81 ASN A CA 1
ATOM 564 C C . ASN A 1 81 ? -18.293 6.894 20.200 1.00 91.50 81 ASN A C 1
ATOM 566 O O . ASN A 1 81 ? -19.219 6.890 19.394 1.00 91.50 81 ASN A O 1
ATOM 570 N N . ASN A 1 82 ? -17.284 6.028 20.133 1.00 93.69 82 ASN A N 1
ATOM 571 C CA . ASN A 1 82 ? -17.109 4.950 19.154 1.00 93.69 82 ASN A CA 1
ATOM 572 C C . ASN A 1 82 ? -17.795 3.637 19.573 1.00 93.69 82 ASN A C 1
ATOM 574 O O . ASN A 1 82 ? -17.920 2.730 18.753 1.00 93.69 82 ASN A O 1
ATOM 578 N N . LEU A 1 83 ? -18.266 3.538 20.819 1.00 96.81 83 LEU A N 1
ATOM 579 C CA . LEU A 1 83 ? -18.901 2.346 21.367 1.00 96.81 83 LEU A CA 1
ATOM 580 C C . LEU A 1 83 ? -20.154 2.720 22.159 1.00 96.81 83 LEU A C 1
ATOM 582 O O . LEU A 1 83 ? -20.085 3.481 23.120 1.00 96.81 83 LEU A O 1
ATOM 586 N N . ASP A 1 84 ? -21.286 2.131 21.792 1.00 96.62 84 ASP A N 1
ATOM 587 C CA . ASP A 1 84 ? -22.491 2.157 22.613 1.00 96.62 84 ASP A CA 1
ATOM 588 C C . ASP A 1 84 ? -22.502 0.928 23.529 1.00 96.62 84 ASP A C 1
ATOM 590 O O . ASP A 1 84 ? -22.325 -0.200 23.062 1.00 96.62 84 ASP A O 1
ATOM 594 N N . ALA A 1 85 ? -22.732 1.135 24.828 1.00 96.44 85 ALA A N 1
ATOM 595 C CA . ALA A 1 85 ? -22.856 0.068 25.817 1.00 96.44 85 ALA A CA 1
ATOM 596 C C . ALA A 1 85 ? -24.181 0.188 26.575 1.00 96.44 85 ALA A C 1
ATOM 598 O O . ALA A 1 85 ? -24.608 1.280 26.943 1.00 96.44 85 ALA A O 1
ATOM 599 N N . SER A 1 86 ? -24.837 -0.944 26.815 1.00 95.94 86 SER A N 1
ATOM 600 C CA . SER A 1 86 ? -26.065 -1.021 27.612 1.00 95.94 86 SER A CA 1
ATOM 601 C C . SER A 1 86 ? -26.104 -2.308 28.425 1.00 95.94 86 SER A C 1
ATOM 603 O O . SER A 1 86 ? -25.506 -3.311 28.040 1.00 95.94 86 SER A O 1
ATOM 605 N N . LEU A 1 87 ? -26.796 -2.289 29.562 1.00 94.12 87 LEU A N 1
ATOM 606 C CA . LEU A 1 87 ? -26.937 -3.444 30.445 1.00 94.12 87 LEU A CA 1
ATOM 607 C C . LEU A 1 87 ? -28.387 -3.939 30.419 1.00 94.12 87 LEU A C 1
ATOM 609 O O . LEU A 1 87 ? -29.306 -3.173 30.694 1.00 94.12 87 LEU A O 1
ATOM 613 N N . ALA A 1 88 ? -28.585 -5.223 30.121 1.00 91.69 88 ALA A N 1
ATOM 614 C CA . ALA A 1 88 ? -29.882 -5.893 30.215 1.00 91.69 88 ALA A CA 1
ATOM 615 C C . ALA A 1 88 ? -29.691 -7.321 30.739 1.00 91.69 88 ALA A C 1
ATOM 617 O O . ALA A 1 88 ? -28.820 -8.035 30.249 1.00 91.69 88 ALA A O 1
ATOM 618 N N . ASP A 1 89 ? -30.472 -7.732 31.742 1.00 86.06 89 ASP A N 1
ATOM 619 C CA . ASP A 1 89 ? -30.487 -9.103 32.284 1.00 86.06 89 ASP A CA 1
ATOM 620 C C . ASP A 1 89 ? -29.085 -9.691 32.551 1.00 86.06 89 ASP A C 1
ATOM 622 O O . ASP A 1 89 ? -28.726 -10.774 32.085 1.00 86.06 89 ASP A O 1
ATOM 626 N N . SER A 1 90 ? -28.248 -8.934 33.272 1.00 86.00 90 SER A N 1
ATOM 627 C CA . SER A 1 90 ? -26.853 -9.306 33.581 1.00 86.00 90 SER A CA 1
ATOM 628 C C . SER A 1 90 ? -25.967 -9.546 32.346 1.00 86.00 90 SER A C 1
ATOM 630 O O . SER A 1 90 ? -24.949 -10.239 32.419 1.00 86.00 90 SER A O 1
ATOM 632 N N . THR A 1 91 ? -26.327 -8.948 31.214 1.00 90.69 91 THR A N 1
ATOM 633 C CA . THR A 1 91 ? -25.578 -8.982 29.959 1.00 90.69 91 THR A CA 1
ATOM 634 C C . THR A 1 91 ? -25.281 -7.562 29.501 1.00 90.69 91 THR A C 1
ATOM 636 O O . THR A 1 91 ? -26.182 -6.736 29.359 1.00 90.69 91 THR A O 1
ATOM 639 N N . VAL A 1 92 ? -24.004 -7.274 29.264 1.00 93.69 92 VAL A N 1
ATOM 640 C CA . VAL A 1 92 ? -23.571 -6.022 28.644 1.00 93.69 92 VAL A CA 1
ATOM 641 C C . VAL A 1 92 ? -23.673 -6.188 27.136 1.00 93.69 92 VAL A C 1
ATOM 643 O O . VAL A 1 92 ? -22.984 -7.024 26.559 1.00 93.69 92 VAL A O 1
ATOM 646 N N . ASN A 1 93 ? -24.537 -5.407 26.503 1.00 96.12 93 ASN A N 1
ATOM 647 C CA . ASN A 1 93 ? -24.675 -5.337 25.056 1.00 96.12 93 ASN A CA 1
ATOM 648 C C . ASN A 1 93 ? -23.849 -4.168 24.534 1.00 96.12 93 ASN A C 1
ATOM 650 O O . ASN A 1 93 ? -23.962 -3.047 25.031 1.00 96.12 93 ASN A O 1
ATOM 654 N N . LEU A 1 94 ? -23.037 -4.453 23.529 1.00 97.12 94 LEU A N 1
ATOM 655 C CA . LEU A 1 94 ? -22.091 -3.542 22.915 1.00 97.12 94 LEU A CA 1
ATOM 656 C C . LEU A 1 94 ? -22.447 -3.380 21.445 1.00 97.12 94 LEU A C 1
ATOM 658 O O . LEU A 1 94 ? -22.740 -4.367 20.769 1.00 97.12 94 LEU A O 1
ATOM 662 N N . ARG A 1 95 ? -22.367 -2.153 20.942 1.00 97.38 95 ARG A N 1
ATOM 663 C CA . ARG A 1 95 ? -22.450 -1.855 19.515 1.00 97.38 95 ARG A CA 1
ATOM 664 C C . ARG A 1 95 ? -21.340 -0.886 19.144 1.00 97.38 95 ARG A C 1
ATOM 666 O O . ARG A 1 95 ? -21.342 0.258 19.593 1.00 97.38 95 ARG A O 1
ATOM 673 N N . ALA A 1 96 ? -20.399 -1.351 18.332 1.00 97.44 96 ALA A N 1
ATOM 674 C CA . ALA A 1 96 ? -19.386 -0.484 17.757 1.00 97.44 96 ALA A CA 1
ATOM 675 C C . ALA A 1 96 ? -20.045 0.453 16.738 1.00 97.44 96 ALA A C 1
ATOM 677 O O . ALA A 1 96 ? -20.966 0.066 16.011 1.00 97.44 96 ALA A O 1
ATOM 678 N N . ARG A 1 97 ? -19.583 1.698 16.683 1.00 96.25 97 ARG A N 1
ATOM 679 C CA . ARG A 1 97 ? -19.963 2.647 15.633 1.00 96.25 97 ARG A CA 1
ATOM 680 C C . ARG A 1 97 ? -18.998 2.545 14.456 1.00 96.25 97 ARG A C 1
ATOM 682 O O . ARG A 1 97 ? -17.991 1.850 14.548 1.00 96.25 97 ARG A O 1
ATOM 689 N N . ALA A 1 98 ? -19.339 3.210 13.354 1.00 95.75 98 ALA A N 1
ATOM 690 C CA . ALA A 1 98 ? -18.388 3.442 12.272 1.00 95.75 98 ALA A CA 1
ATOM 691 C C . ALA A 1 98 ? -17.228 4.296 12.796 1.00 95.75 98 ALA A C 1
ATOM 693 O O . ALA A 1 98 ? -17.459 5.238 13.566 1.00 95.75 98 ALA A O 1
ATOM 694 N N . VAL A 1 9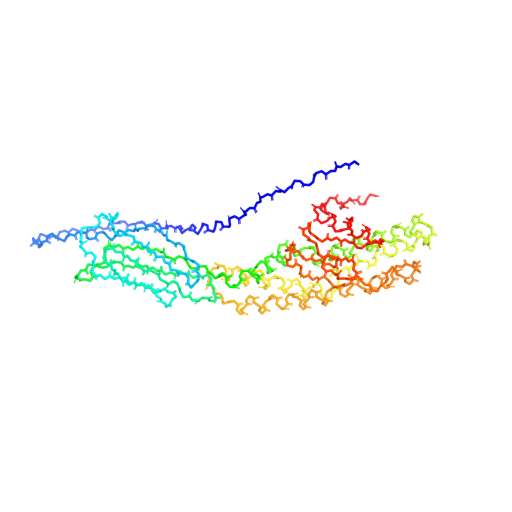9 ? -16.009 3.957 12.397 1.00 96.19 99 VAL A N 1
ATOM 695 C CA . VAL A 1 99 ? -14.789 4.647 12.825 1.00 96.19 99 VAL A CA 1
ATOM 696 C C . VAL A 1 99 ? -13.910 4.921 11.614 1.00 96.19 99 VAL A C 1
ATOM 698 O O . VAL A 1 99 ? -13.949 4.187 10.642 1.00 96.19 99 VAL A O 1
ATOM 701 N N . ASP A 1 100 ? -13.118 5.985 11.681 1.00 95.75 100 ASP A N 1
ATOM 702 C CA . ASP A 1 100 ? -12.205 6.400 10.609 1.00 95.75 100 ASP A CA 1
ATOM 703 C C . ASP A 1 100 ? -10.751 5.985 10.880 1.00 95.75 100 ASP A C 1
ATOM 705 O O . ASP A 1 100 ? -9.830 6.539 10.291 1.00 95.75 100 ASP A O 1
ATOM 709 N N . ARG A 1 101 ? -10.532 5.123 11.879 1.00 94.94 101 ARG A N 1
ATOM 710 C CA . ARG A 1 101 ? -9.243 4.546 12.285 1.00 94.94 101 ARG A CA 1
ATOM 711 C C . ARG A 1 101 ? -9.470 3.454 13.333 1.00 94.94 101 ARG A C 1
ATOM 713 O O . ARG A 1 101 ? -10.523 3.459 13.985 1.00 94.94 101 ARG A O 1
ATOM 720 N N . PRO A 1 102 ? -8.502 2.547 13.567 1.00 94.50 102 PRO A N 1
ATOM 721 C CA . PRO A 1 102 ? -8.538 1.653 14.712 1.00 94.50 102 PRO A CA 1
ATOM 722 C C . PRO A 1 102 ? -8.723 2.467 15.986 1.00 94.50 102 PRO A C 1
ATOM 724 O O . PRO A 1 102 ? -8.091 3.503 16.173 1.00 94.50 102 PRO A O 1
ATOM 727 N N . SER A 1 103 ? -9.606 2.025 16.869 1.00 95.38 103 SER A N 1
ATOM 728 C CA . SER A 1 103 ? -9.855 2.744 18.115 1.00 95.38 103 SER A CA 1
ATOM 729 C C . SER A 1 103 ? -10.115 1.778 19.254 1.00 95.38 103 SER A C 1
ATOM 731 O O . SER A 1 103 ? -10.351 0.591 19.037 1.00 95.38 103 SER A O 1
ATOM 733 N N . SER A 1 104 ? -10.060 2.275 20.483 1.00 94.69 104 SER A N 1
ATOM 734 C CA . SER A 1 104 ? -10.423 1.499 21.660 1.00 94.69 104 SER A CA 1
ATOM 735 C C . SER A 1 104 ? -11.410 2.256 22.535 1.00 94.69 104 SER A C 1
ATOM 737 O O . SER A 1 104 ? -11.519 3.484 22.472 1.00 94.69 104 SER A O 1
ATOM 739 N N . ALA A 1 105 ? -12.156 1.504 23.333 1.00 95.94 105 ALA A N 1
ATOM 740 C CA . ALA A 1 105 ? -13.019 2.030 24.372 1.00 95.94 105 ALA A CA 1
ATOM 741 C C . ALA A 1 105 ? -12.964 1.123 25.604 1.00 95.94 105 ALA A C 1
ATOM 743 O O . ALA A 1 105 ? -13.118 -0.095 25.506 1.00 95.94 105 ALA A O 1
ATOM 744 N N . THR A 1 106 ? -12.813 1.724 26.779 1.00 96.75 106 THR A N 1
ATOM 745 C CA . THR A 1 106 ? -12.959 1.044 28.060 1.00 96.75 106 THR A CA 1
ATOM 746 C C . THR A 1 106 ? -14.437 0.964 28.422 1.00 96.75 106 THR A C 1
ATOM 748 O O . THR A 1 106 ? -15.121 1.982 28.540 1.00 96.75 106 THR A O 1
ATOM 751 N N . VAL A 1 107 ? -14.929 -0.242 28.675 1.00 96.56 107 VAL A N 1
ATOM 752 C CA . VAL A 1 107 ? -16.252 -0.477 29.250 1.00 96.56 107 VAL A CA 1
ATOM 753 C C . VAL A 1 107 ? -16.100 -0.671 30.751 1.00 96.56 107 VAL A C 1
ATOM 755 O O . VAL A 1 107 ? -15.354 -1.545 31.188 1.00 96.56 107 VAL A O 1
ATOM 758 N N . THR A 1 108 ? -16.816 0.125 31.543 1.00 95.44 108 THR A N 1
ATOM 759 C CA . THR A 1 108 ? -16.836 0.047 33.009 1.00 95.44 108 THR A CA 1
ATOM 760 C C . THR A 1 108 ? -18.235 -0.310 33.493 1.00 95.44 108 THR A C 1
ATOM 762 O O . THR A 1 108 ? -19.219 0.324 33.118 1.00 95.44 108 THR A O 1
ATOM 765 N N . ILE A 1 109 ? -18.321 -1.336 34.333 1.00 93.88 109 ILE A N 1
ATOM 766 C CA . ILE A 1 109 ? -19.564 -1.844 34.916 1.00 93.88 109 ILE A CA 1
ATOM 767 C C . ILE A 1 109 ? -19.672 -1.320 36.342 1.00 93.88 109 ILE A C 1
ATOM 769 O O . ILE A 1 109 ? -18.736 -1.486 37.125 1.00 93.88 109 ILE A O 1
ATOM 773 N N . HIS A 1 110 ? -20.819 -0.746 36.695 1.00 93.12 110 HIS A N 1
ATOM 774 C CA . HIS A 1 110 ? -21.055 -0.135 38.000 1.00 93.12 110 HIS A CA 1
ATOM 775 C C . HIS A 1 110 ? -22.142 -0.864 38.791 1.00 93.12 110 HIS A C 1
ATOM 777 O O . HIS A 1 110 ? -23.064 -1.464 38.229 1.00 93.12 110 HIS A O 1
ATOM 783 N N . ASN A 1 111 ? -22.048 -0.799 40.119 1.00 91.12 111 ASN A N 1
ATOM 784 C CA . ASN A 1 111 ? -23.143 -1.183 41.006 1.00 91.12 111 ASN A CA 1
ATOM 785 C C . ASN A 1 111 ? -24.188 -0.058 41.126 1.00 91.12 111 ASN A C 1
ATOM 787 O O . ASN A 1 111 ? -24.006 1.047 40.618 1.00 91.12 111 ASN A O 1
ATOM 791 N N . SER A 1 112 ? -25.279 -0.313 41.852 1.00 89.69 112 SER A N 1
ATOM 792 C CA . SER A 1 112 ? -26.353 0.670 42.074 1.00 89.69 112 SER A CA 1
ATOM 793 C C . SER A 1 112 ? -25.928 1.908 42.878 1.00 89.69 112 SER A C 1
ATOM 795 O O . SER A 1 112 ? -26.695 2.859 42.982 1.00 89.69 112 SER A O 1
ATOM 797 N N . GLN A 1 113 ? -24.736 1.888 43.479 1.00 90.19 113 GLN A N 1
ATOM 798 C CA . GLN A 1 113 ? -24.131 3.010 44.201 1.00 90.19 113 GLN A CA 1
ATOM 799 C C . GLN A 1 113 ? -23.146 3.797 43.314 1.00 90.19 113 GLN A C 1
ATOM 801 O O . GLN A 1 113 ? -22.509 4.728 43.798 1.00 90.19 113 GLN A O 1
ATOM 806 N N . GLY A 1 114 ? -23.002 3.427 42.034 1.00 89.12 114 GLY A N 1
ATOM 807 C CA . GLY A 1 114 ? -22.081 4.054 41.082 1.00 89.12 114 GLY A CA 1
ATOM 808 C C . GLY A 1 114 ? -20.619 3.614 41.220 1.00 89.12 114 GLY A C 1
ATOM 809 O O . GLY A 1 114 ? -19.747 4.185 40.575 1.00 89.12 114 GLY A O 1
ATOM 810 N N . GLN A 1 115 ? -20.318 2.609 42.046 1.00 90.75 115 GLN A N 1
ATOM 811 C CA . GLN A 1 115 ? -18.954 2.105 42.223 1.00 90.75 115 GLN A CA 1
ATOM 812 C C . GLN A 1 115 ? -18.600 1.117 41.109 1.00 90.75 115 GLN A C 1
ATOM 814 O O . GLN A 1 115 ? -19.404 0.244 40.772 1.00 90.75 115 GLN A O 1
ATOM 819 N N . ALA A 1 116 ? -17.394 1.241 40.552 1.00 91.50 116 ALA A N 1
ATOM 820 C CA . ALA A 1 116 ? -16.916 0.387 39.470 1.00 91.50 116 ALA A CA 1
ATOM 821 C C . ALA A 1 116 ? -16.630 -1.041 39.962 1.00 91.50 116 ALA A C 1
ATOM 823 O O . ALA A 1 116 ? -15.686 -1.270 40.708 1.00 91.50 116 ALA A O 1
ATOM 824 N N . LEU A 1 117 ? -17.407 -2.011 39.486 1.00 91.62 117 LEU A N 1
ATOM 825 C CA . LEU A 1 117 ? -17.245 -3.434 39.790 1.00 91.62 117 LEU A CA 1
ATOM 826 C C . LEU A 1 117 ? -16.193 -4.093 38.901 1.00 91.62 117 LEU A C 1
ATOM 828 O O . LEU A 1 117 ? -15.417 -4.937 39.355 1.00 91.62 117 LEU A O 1
ATOM 832 N N . ALA A 1 118 ? -16.199 -3.742 37.616 1.00 91.31 118 ALA A N 1
ATOM 833 C CA . ALA A 1 118 ? -15.307 -4.323 36.631 1.00 91.31 118 ALA A CA 1
ATOM 834 C C . ALA A 1 118 ? -15.075 -3.404 35.438 1.00 91.31 118 ALA A C 1
ATOM 836 O O . ALA A 1 118 ? -15.866 -2.500 35.174 1.00 91.31 118 ALA A O 1
ATOM 837 N N . ARG A 1 119 ? -14.007 -3.685 34.694 1.00 93.56 119 ARG A N 1
ATOM 838 C CA . ARG A 1 119 ? -13.689 -3.005 33.440 1.00 93.56 119 ARG A CA 1
ATOM 839 C C . ARG A 1 119 ? -13.060 -3.940 32.416 1.00 93.56 119 ARG A C 1
ATOM 841 O O . ARG A 1 119 ? -12.375 -4.887 32.799 1.00 93.56 119 ARG A O 1
ATOM 848 N N . PHE A 1 120 ? -13.241 -3.648 31.137 1.00 93.94 120 PHE A N 1
ATOM 849 C CA . PHE A 1 120 ? -12.490 -4.263 30.042 1.00 93.94 120 PHE A CA 1
ATOM 850 C C . PHE A 1 120 ? -12.312 -3.295 28.885 1.00 93.94 120 PHE A C 1
ATOM 852 O O . PHE A 1 120 ? -13.090 -2.362 28.718 1.00 93.94 120 PHE A O 1
ATOM 859 N N . GLU A 1 121 ? -11.291 -3.562 28.082 1.00 95.56 121 GLU A N 1
ATOM 860 C CA . GLU A 1 121 ? -11.031 -2.847 26.839 1.00 95.56 121 GLU A CA 1
ATOM 861 C C . GLU A 1 121 ? -11.768 -3.505 25.674 1.00 95.56 121 GLU A C 1
ATOM 863 O O . GLU A 1 121 ? -11.833 -4.733 25.574 1.00 95.56 121 GLU A O 1
ATOM 868 N N . VAL A 1 122 ? -12.287 -2.676 24.777 1.00 96.50 122 VAL A N 1
ATOM 869 C CA . VAL A 1 122 ? -12.857 -3.076 23.495 1.00 96.50 122 VAL A CA 1
ATOM 870 C C . VAL A 1 122 ? -12.037 -2.420 22.395 1.00 96.50 122 VAL A C 1
ATOM 872 O O . VAL A 1 122 ? -12.055 -1.199 22.269 1.00 96.50 122 VAL A O 1
ATOM 875 N N . ALA A 1 123 ? -11.327 -3.218 21.603 1.00 96.12 123 ALA A N 1
ATOM 876 C CA . ALA A 1 123 ? -10.684 -2.765 20.375 1.00 96.12 123 ALA A CA 1
ATOM 877 C C . ALA A 1 123 ? -11.698 -2.798 19.221 1.00 96.12 123 ALA A C 1
ATOM 879 O O . ALA A 1 123 ? -12.394 -3.798 19.041 1.00 96.12 123 ALA A O 1
ATOM 880 N N . ILE A 1 124 ? -11.781 -1.715 18.453 1.00 96.94 124 ILE A N 1
ATOM 881 C CA . ILE A 1 124 ? -12.690 -1.556 17.317 1.00 96.94 124 ILE A CA 1
ATOM 882 C C . ILE A 1 124 ? -11.866 -1.506 16.031 1.00 96.94 124 ILE A C 1
ATOM 884 O O . ILE A 1 124 ? -11.036 -0.609 15.856 1.00 96.94 124 ILE A O 1
ATOM 888 N N . ASN A 1 125 ? -12.116 -2.458 15.134 1.00 95.19 125 ASN A N 1
ATOM 889 C CA . ASN A 1 125 ? -11.465 -2.543 13.832 1.00 95.19 125 ASN A CA 1
ATOM 890 C C . ASN A 1 125 ? -12.194 -1.671 12.806 1.00 95.19 125 ASN A C 1
ATOM 892 O O . ASN A 1 125 ? -13.403 -1.816 12.620 1.00 95.19 125 ASN A O 1
ATOM 896 N N . ASN A 1 126 ? -11.449 -0.832 12.085 1.00 95.88 126 ASN A N 1
ATOM 897 C CA . ASN A 1 126 ? -11.956 -0.134 10.907 1.00 95.88 126 ASN A CA 1
ATOM 898 C C . ASN A 1 126 ? -11.883 -1.056 9.681 1.00 95.88 126 ASN A C 1
ATOM 900 O O . ASN A 1 126 ? -10.873 -1.104 8.978 1.00 95.88 126 ASN A O 1
ATOM 904 N N . THR A 1 127 ? -12.939 -1.831 9.454 1.00 95.25 127 THR A N 1
ATOM 905 C CA . THR A 1 127 ? -12.988 -2.786 8.340 1.00 95.25 127 THR A CA 1
ATOM 906 C C . THR A 1 127 ? -13.191 -2.114 6.983 1.00 95.25 127 THR A C 1
ATOM 908 O O . THR A 1 127 ? -12.771 -2.663 5.966 1.00 95.25 127 THR A O 1
ATOM 911 N N . SER A 1 128 ? -13.807 -0.929 6.943 1.00 95.00 128 SER A N 1
ATOM 912 C CA . SER A 1 128 ? -14.090 -0.197 5.706 1.00 95.00 128 SER A CA 1
ATOM 913 C C . SER A 1 128 ? -12.823 0.320 5.023 1.00 95.00 128 SER A C 1
ATOM 915 O O . SER A 1 128 ? -12.763 0.361 3.795 1.00 95.00 128 SER A O 1
ATOM 917 N N . ALA A 1 129 ? -11.775 0.611 5.796 1.00 95.31 129 ALA A N 1
ATOM 918 C CA . ALA A 1 129 ? -10.474 1.024 5.280 1.00 95.31 129 ALA A CA 1
ATOM 919 C C . ALA A 1 129 ? -9.595 -0.137 4.775 1.00 95.31 129 ALA A C 1
ATOM 921 O O . ALA A 1 129 ? -8.542 0.119 4.191 1.00 95.31 129 ALA A O 1
ATOM 922 N N . GLN A 1 130 ? -9.984 -1.406 4.969 1.00 94.00 130 GLN A N 1
ATOM 923 C CA . GLN A 1 130 ? -9.090 -2.559 4.779 1.00 94.00 130 GLN A CA 1
ATOM 924 C C . GLN A 1 130 ? -8.414 -2.595 3.400 1.00 94.00 130 GLN A C 1
ATOM 926 O O . GLN A 1 130 ? -7.207 -2.802 3.328 1.00 94.00 130 GLN A O 1
ATOM 931 N N . ALA A 1 131 ? -9.158 -2.347 2.318 1.00 94.81 131 ALA A N 1
ATOM 932 C CA . ALA A 1 131 ? -8.600 -2.354 0.963 1.00 94.81 131 ALA A CA 1
ATOM 933 C C . ALA A 1 131 ? -7.527 -1.265 0.767 1.00 94.81 131 ALA A C 1
ATOM 935 O O . ALA A 1 131 ? -6.452 -1.537 0.232 1.00 94.81 131 ALA A O 1
ATOM 936 N N . MET A 1 132 ? -7.790 -0.049 1.259 1.00 96.88 132 MET A N 1
ATOM 937 C CA . MET A 1 132 ? -6.836 1.064 1.219 1.00 96.88 132 MET A CA 1
ATOM 938 C C . MET A 1 132 ? -5.583 0.752 2.045 1.00 96.88 132 MET A C 1
ATOM 940 O O . MET A 1 132 ? -4.469 1.031 1.602 1.00 96.88 132 MET A O 1
ATOM 944 N N . ILE A 1 133 ? -5.754 0.163 3.231 1.00 97.50 133 ILE A N 1
ATOM 945 C CA . ILE A 1 133 ? -4.637 -0.208 4.106 1.00 97.50 133 ILE A CA 1
ATOM 946 C C . ILE A 1 133 ? -3.773 -1.292 3.462 1.00 97.50 133 ILE A C 1
ATOM 948 O O . ILE A 1 133 ? -2.555 -1.139 3.424 1.00 97.50 133 ILE A O 1
ATOM 952 N N . THR A 1 134 ? -4.378 -2.329 2.881 1.00 96.88 134 THR A N 1
ATOM 953 C CA . THR A 1 134 ? -3.647 -3.385 2.165 1.00 96.88 134 THR A CA 1
ATOM 954 C C . THR A 1 134 ? -2.849 -2.825 0.981 1.00 96.88 134 THR A C 1
ATOM 956 O O . THR A 1 134 ? -1.697 -3.213 0.758 1.00 96.88 134 THR A O 1
ATOM 959 N N . GLU A 1 135 ? -3.400 -1.863 0.236 1.00 97.81 135 GLU A N 1
ATOM 960 C CA . GLU A 1 135 ? -2.652 -1.193 -0.829 1.00 97.81 135 GLU A CA 1
ATOM 961 C C . GLU A 1 135 ? -1.490 -0.351 -0.275 1.00 97.81 135 GLU A C 1
ATOM 963 O O . GLU A 1 135 ? -0.362 -0.469 -0.761 1.00 97.81 135 GLU A O 1
ATOM 968 N N . ALA A 1 136 ? -1.725 0.451 0.767 1.00 98.12 136 ALA A N 1
ATOM 969 C CA . ALA A 1 136 ? -0.683 1.245 1.417 1.00 98.12 136 ALA A CA 1
ATOM 970 C C . ALA A 1 136 ? 0.466 0.367 1.943 1.00 98.12 136 ALA A C 1
ATOM 972 O O . ALA A 1 136 ? 1.637 0.670 1.706 1.00 98.12 136 ALA A O 1
ATOM 973 N N . GLU A 1 137 ? 0.143 -0.755 2.586 1.00 97.88 137 GLU A N 1
ATOM 974 C CA . GLU A 1 137 ? 1.107 -1.775 3.008 1.00 97.88 137 GLU A CA 1
ATOM 975 C C . GLU A 1 137 ? 1.870 -2.364 1.819 1.00 97.88 137 GLU A C 1
ATOM 977 O O . GLU A 1 137 ? 3.074 -2.601 1.897 1.00 97.88 137 GLU A O 1
ATOM 982 N N . THR A 1 138 ? 1.210 -2.574 0.682 1.00 96.56 138 THR A N 1
ATOM 983 C CA . THR A 1 138 ? 1.877 -3.071 -0.527 1.00 96.56 138 THR A CA 1
ATOM 984 C C . THR A 1 138 ? 2.897 -2.061 -1.059 1.00 96.56 138 THR A C 1
ATOM 986 O O . THR A 1 138 ? 4.018 -2.451 -1.393 1.00 96.56 138 THR A O 1
ATOM 989 N N . PHE A 1 139 ? 2.566 -0.766 -1.092 1.00 97.44 139 PHE A N 1
ATOM 990 C CA . PHE A 1 139 ? 3.510 0.292 -1.473 1.00 97.44 139 PHE A CA 1
ATOM 991 C C . PHE A 1 139 ? 4.738 0.323 -0.556 1.00 97.44 139 PHE A C 1
ATOM 993 O O . PHE A 1 139 ? 5.872 0.355 -1.041 1.00 97.44 139 PHE A O 1
ATOM 1000 N N . THR A 1 140 ? 4.533 0.274 0.762 1.00 96.62 140 THR A N 1
ATOM 1001 C CA . THR A 1 140 ? 5.630 0.345 1.738 1.00 96.62 140 THR A CA 1
ATOM 1002 C C . THR A 1 140 ? 6.496 -0.915 1.705 1.00 96.62 140 THR A C 1
ATOM 1004 O O . THR A 1 140 ? 7.720 -0.816 1.626 1.00 96.62 140 THR A O 1
ATOM 1007 N N . ASN A 1 141 ? 5.884 -2.101 1.639 1.00 95.56 141 ASN A N 1
ATOM 1008 C CA . ASN A 1 141 ? 6.586 -3.387 1.569 1.00 95.56 141 ASN A CA 1
ATOM 1009 C C . ASN A 1 141 ? 7.361 -3.590 0.258 1.00 95.56 141 ASN A C 1
ATOM 1011 O O . ASN A 1 141 ? 8.269 -4.422 0.195 1.00 95.56 141 ASN A O 1
ATOM 1015 N N . LYS A 1 142 ? 6.997 -2.879 -0.816 1.00 93.69 142 LYS A N 1
ATOM 1016 C CA . LYS A 1 142 ? 7.664 -2.966 -2.125 1.00 93.69 142 LYS A CA 1
ATOM 1017 C C . LYS A 1 142 ? 8.568 -1.775 -2.433 1.00 93.69 142 LYS A C 1
ATOM 1019 O O . LYS A 1 142 ? 9.068 -1.712 -3.554 1.00 93.69 142 LYS A O 1
ATOM 1024 N N . ARG A 1 143 ? 8.841 -0.897 -1.460 1.00 95.62 143 ARG A N 1
ATOM 1025 C CA . ARG A 1 143 ? 9.635 0.335 -1.616 1.00 95.62 143 ARG A CA 1
ATOM 1026 C C . ARG A 1 143 ? 10.839 0.189 -2.553 1.00 95.62 143 ARG A C 1
ATOM 1028 O O . ARG A 1 143 ? 10.869 0.840 -3.592 1.00 95.62 143 ARG A O 1
ATOM 1035 N N . ASP A 1 144 ? 11.783 -0.696 -2.237 1.00 93.81 144 ASP A N 1
ATOM 1036 C CA . ASP A 1 144 ? 13.027 -0.841 -3.012 1.00 93.81 144 ASP A CA 1
ATOM 1037 C C . ASP A 1 144 ? 12.769 -1.260 -4.464 1.00 93.81 144 ASP A C 1
ATOM 1039 O O . ASP A 1 144 ? 13.427 -0.793 -5.394 1.00 93.81 144 ASP A O 1
ATOM 1043 N N . ARG A 1 145 ? 11.770 -2.121 -4.684 1.00 92.25 145 ARG A N 1
ATOM 1044 C CA . ARG A 1 145 ? 11.387 -2.574 -6.027 1.00 92.25 145 ARG A CA 1
ATOM 1045 C C . ARG A 1 145 ? 10.732 -1.464 -6.844 1.00 92.25 145 ARG A C 1
ATOM 1047 O O . ARG A 1 145 ? 10.891 -1.458 -8.062 1.00 92.25 145 ARG A O 1
ATOM 1054 N N . LEU A 1 146 ? 10.004 -0.559 -6.191 1.00 94.62 146 LEU A N 1
ATOM 1055 C CA . LEU A 1 146 ? 9.395 0.606 -6.832 1.00 94.62 146 LEU A CA 1
ATOM 1056 C C . LEU A 1 146 ? 10.456 1.654 -7.178 1.00 94.62 146 LEU A C 1
ATOM 1058 O O . LEU A 1 146 ? 10.489 2.116 -8.309 1.00 94.62 146 LEU A O 1
ATOM 1062 N N . LEU A 1 147 ? 11.367 1.957 -6.247 1.00 95.75 147 LEU A N 1
ATOM 1063 C CA . LEU A 1 147 ? 12.460 2.920 -6.447 1.00 95.75 147 LEU A CA 1
ATOM 1064 C C . LEU A 1 147 ? 13.456 2.503 -7.532 1.00 95.75 147 LEU A C 1
ATOM 1066 O O . LEU A 1 147 ? 14.072 3.341 -8.182 1.00 95.75 147 LEU A O 1
ATOM 1070 N N . THR A 1 148 ? 13.647 1.200 -7.717 1.00 93.00 148 THR A N 1
ATOM 1071 C CA . THR A 1 148 ? 14.530 0.663 -8.762 1.00 93.00 148 THR A CA 1
ATOM 1072 C C . THR A 1 148 ? 13.797 0.364 -10.068 1.00 93.00 148 THR A C 1
ATOM 1074 O O . THR A 1 148 ? 14.439 -0.043 -11.036 1.00 93.00 148 THR A O 1
ATOM 1077 N N . LEU A 1 149 ? 12.465 0.527 -10.097 1.00 92.06 149 LEU A N 1
ATOM 1078 C CA . LEU A 1 149 ? 11.582 0.045 -11.163 1.00 92.06 149 LEU A CA 1
ATOM 1079 C C . LEU A 1 149 ? 11.949 -1.382 -11.601 1.00 92.06 149 LEU A C 1
ATOM 1081 O O . LEU A 1 149 ? 12.132 -1.658 -12.786 1.00 92.06 149 LEU A O 1
ATOM 1085 N N . ALA A 1 150 ? 12.072 -2.297 -10.636 1.00 89.88 150 ALA A N 1
ATOM 1086 C CA . ALA A 1 150 ? 12.689 -3.610 -10.837 1.00 89.88 150 ALA A CA 1
ATOM 1087 C C . ALA A 1 150 ? 12.091 -4.414 -12.010 1.00 89.88 150 ALA A C 1
ATOM 1089 O O . ALA A 1 150 ? 12.828 -5.060 -12.750 1.00 89.88 150 ALA A O 1
ATOM 1090 N N . GLU A 1 151 ? 10.767 -4.363 -12.212 1.00 86.75 151 GLU A N 1
ATOM 1091 C CA . GLU A 1 151 ? 10.118 -5.031 -13.354 1.00 86.75 151 GLU A CA 1
ATOM 1092 C C . GLU A 1 151 ? 10.496 -4.390 -14.693 1.00 86.75 151 GLU A C 1
ATOM 1094 O O . GLU A 1 151 ? 10.764 -5.097 -15.665 1.00 86.75 151 GLU A O 1
ATOM 1099 N N . GLY A 1 152 ? 10.554 -3.056 -14.733 1.00 88.00 152 GLY A N 1
ATOM 1100 C CA . GLY A 1 152 ? 10.962 -2.320 -15.922 1.00 88.00 152 GLY A CA 1
ATOM 1101 C C . GLY A 1 152 ? 12.427 -2.578 -16.268 1.00 88.00 152 GLY A C 1
ATOM 1102 O O . GLY A 1 152 ? 12.738 -2.891 -17.415 1.00 88.00 152 GLY A O 1
ATOM 1103 N N . LYS A 1 153 ? 13.311 -2.563 -15.264 1.00 89.62 153 LYS A N 1
ATOM 1104 C CA . LYS A 1 153 ? 14.732 -2.892 -15.434 1.00 89.62 153 LYS A CA 1
ATOM 1105 C C . LYS A 1 153 ? 14.936 -4.319 -15.932 1.00 89.62 153 LYS A C 1
ATOM 1107 O O . LYS A 1 153 ? 15.686 -4.532 -16.877 1.00 89.62 153 LYS A O 1
ATOM 1112 N N . ALA A 1 154 ? 14.243 -5.294 -15.344 1.00 87.62 154 ALA A N 1
ATOM 1113 C CA . ALA A 1 154 ? 14.348 -6.687 -15.774 1.00 87.62 154 ALA A CA 1
ATOM 1114 C C . ALA A 1 154 ? 13.928 -6.862 -17.242 1.00 87.62 154 ALA A C 1
ATOM 1116 O O . ALA A 1 154 ? 14.590 -7.573 -17.998 1.00 87.62 154 ALA A O 1
ATOM 1117 N N . TYR A 1 155 ? 12.860 -6.181 -17.669 1.00 85.62 155 TYR A N 1
ATOM 1118 C CA . TYR A 1 155 ? 12.439 -6.187 -19.068 1.00 85.62 155 TYR A CA 1
ATOM 1119 C C . TYR A 1 155 ? 13.456 -5.506 -19.997 1.00 85.62 155 TYR A C 1
ATOM 1121 O O . TYR A 1 155 ? 13.764 -6.039 -21.069 1.00 85.62 155 TYR A O 1
ATOM 1129 N N . TYR A 1 156 ? 13.996 -4.356 -19.582 1.00 87.31 156 TYR A N 1
ATOM 1130 C CA . TYR A 1 156 ? 15.048 -3.641 -20.305 1.00 87.31 156 TYR A CA 1
ATOM 1131 C C . TYR A 1 156 ? 16.267 -4.545 -20.536 1.00 87.31 156 TYR A C 1
ATOM 1133 O O . TYR A 1 156 ? 16.705 -4.742 -21.671 1.00 87.31 156 TYR A O 1
ATOM 1141 N N . ASP A 1 157 ? 16.769 -5.164 -19.469 1.00 88.44 157 ASP A N 1
ATOM 1142 C CA . ASP A 1 157 ? 17.935 -6.048 -19.506 1.00 88.44 157 ASP A CA 1
ATOM 1143 C C . ASP A 1 157 ? 17.686 -7.279 -20.371 1.00 88.44 157 ASP A C 1
ATOM 1145 O O . ASP A 1 157 ? 18.519 -7.642 -21.200 1.00 88.44 157 ASP A O 1
ATOM 1149 N N . PHE A 1 158 ? 16.519 -7.907 -20.222 1.00 86.06 158 PHE A N 1
ATOM 1150 C CA . PHE A 1 158 ? 16.150 -9.055 -21.039 1.00 86.06 158 PHE A CA 1
ATOM 1151 C C . PHE A 1 158 ? 16.148 -8.702 -22.530 1.00 86.06 158 PHE A C 1
ATOM 1153 O O . PHE A 1 158 ? 16.711 -9.434 -23.347 1.00 86.06 158 PHE A O 1
ATOM 1160 N N . THR A 1 159 ? 15.543 -7.571 -22.893 1.00 85.44 159 THR A N 1
ATOM 1161 C CA . THR A 1 159 ? 15.385 -7.193 -24.299 1.00 85.44 159 THR A CA 1
ATOM 1162 C C . THR A 1 159 ? 16.709 -6.770 -24.931 1.00 85.44 159 THR A C 1
ATOM 1164 O O . THR A 1 159 ? 17.011 -7.173 -26.055 1.00 85.44 159 THR A O 1
ATOM 1167 N N . THR A 1 160 ? 17.534 -6.021 -24.200 1.00 88.50 160 THR A N 1
ATOM 1168 C CA . THR A 1 160 ? 18.874 -5.622 -24.657 1.00 88.50 160 THR A CA 1
ATOM 1169 C C . THR A 1 160 ? 19.807 -6.826 -24.786 1.00 88.50 160 THR A C 1
ATOM 1171 O O . THR A 1 160 ? 20.478 -6.971 -25.809 1.00 88.50 160 THR A O 1
ATOM 1174 N N . ALA A 1 161 ? 19.794 -7.747 -23.816 1.00 90.00 161 ALA A N 1
ATOM 1175 C CA . ALA A 1 161 ? 20.576 -8.979 -23.881 1.00 90.00 161 ALA A CA 1
ATOM 1176 C C . ALA A 1 161 ? 20.134 -9.867 -25.050 1.00 90.00 161 ALA A C 1
ATOM 1178 O O . ALA A 1 161 ? 20.97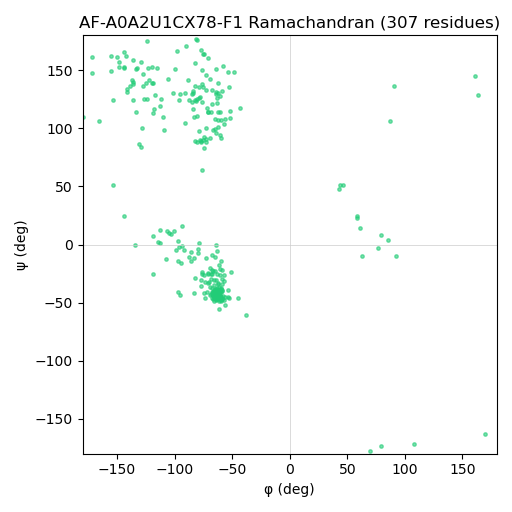6 -10.393 -25.778 1.00 90.00 161 ALA A O 1
ATOM 1179 N N . LYS A 1 162 ? 18.821 -10.004 -25.275 1.00 88.12 162 LYS A N 1
ATOM 1180 C CA . LYS A 1 162 ? 18.285 -10.742 -26.423 1.00 88.12 162 LYS A CA 1
ATOM 1181 C C . LYS A 1 162 ? 18.749 -10.130 -27.746 1.00 88.12 162 LYS A C 1
ATOM 1183 O O . LYS A 1 162 ? 19.246 -10.858 -28.599 1.00 88.12 162 LYS A O 1
ATOM 1188 N N . ALA A 1 163 ? 18.642 -8.811 -27.906 1.00 89.19 163 ALA A N 1
ATOM 1189 C CA . ALA A 1 163 ? 19.085 -8.122 -29.118 1.00 89.19 163 ALA A CA 1
ATOM 1190 C C . ALA A 1 163 ? 20.585 -8.317 -29.392 1.00 89.19 163 ALA A C 1
ATOM 1192 O O . ALA A 1 163 ? 20.986 -8.483 -30.543 1.00 89.19 163 ALA A O 1
ATOM 1193 N N . TYR A 1 164 ? 21.408 -8.331 -28.341 1.00 92.25 164 TYR A N 1
ATOM 1194 C CA . TYR A 1 164 ? 22.834 -8.621 -28.461 1.00 92.25 164 TYR A CA 1
ATOM 1195 C C . TYR A 1 164 ? 23.095 -10.077 -28.874 1.00 92.25 164 TYR A C 1
ATOM 1197 O O . TYR A 1 164 ? 23.879 -10.326 -29.788 1.00 92.25 164 TYR A O 1
ATOM 1205 N N . MET A 1 165 ? 22.412 -11.043 -28.248 1.00 93.00 165 MET A N 1
ATOM 1206 C CA . MET A 1 165 ? 22.536 -12.467 -28.596 1.00 93.00 165 MET A CA 1
ATOM 1207 C C . MET A 1 165 ? 22.092 -12.766 -30.033 1.00 93.00 165 MET A C 1
ATOM 1209 O O . MET A 1 165 ? 22.696 -13.608 -30.693 1.00 93.00 165 MET A O 1
ATOM 1213 N N . ASP A 1 166 ? 21.089 -12.042 -30.528 1.00 92.06 166 ASP A N 1
ATOM 1214 C CA . ASP A 1 166 ? 20.603 -12.141 -31.908 1.00 92.06 166 ASP A CA 1
ATOM 1215 C C . ASP A 1 166 ? 21.492 -11.380 -32.917 1.00 92.06 166 ASP A C 1
ATOM 1217 O O . ASP A 1 166 ? 21.203 -11.374 -34.113 1.00 92.06 166 ASP A O 1
ATOM 1221 N N . ALA A 1 167 ? 22.581 -10.749 -32.453 1.00 92.25 167 ALA A N 1
ATOM 1222 C CA . ALA A 1 167 ? 23.482 -9.897 -33.234 1.00 92.25 167 ALA A CA 1
ATOM 1223 C C . ALA A 1 167 ? 22.798 -8.689 -33.911 1.00 92.25 167 ALA A C 1
ATOM 1225 O O . ALA A 1 167 ? 23.328 -8.134 -34.875 1.00 92.25 167 ALA A O 1
ATOM 1226 N N . THR A 1 168 ? 21.644 -8.259 -33.390 1.00 93.19 168 THR A N 1
ATOM 1227 C CA . THR A 1 168 ? 20.932 -7.047 -33.829 1.00 93.19 168 THR A CA 1
ATOM 1228 C C . THR A 1 168 ? 21.677 -5.781 -33.412 1.00 93.19 168 THR A C 1
ATOM 1230 O O . THR A 1 168 ? 21.658 -4.793 -34.138 1.00 93.19 168 THR A O 1
ATOM 1233 N N . ILE A 1 169 ? 22.346 -5.823 -32.256 1.00 92.75 169 ILE A N 1
ATOM 1234 C CA . ILE A 1 169 ? 23.192 -4.742 -31.741 1.00 92.75 169 ILE A CA 1
ATOM 1235 C C . ILE A 1 169 ? 24.614 -5.253 -31.491 1.00 92.75 169 ILE A C 1
ATOM 1237 O O . ILE A 1 169 ? 24.843 -6.428 -31.201 1.00 92.75 169 ILE A O 1
ATOM 1241 N N . THR A 1 170 ? 25.587 -4.358 -31.587 1.00 94.81 170 THR A N 1
ATOM 1242 C CA . THR A 1 170 ? 26.999 -4.614 -31.299 1.00 94.81 170 THR A CA 1
ATOM 1243 C C . THR A 1 170 ? 27.269 -4.700 -29.795 1.00 94.81 170 THR A C 1
ATOM 1245 O O . THR A 1 170 ? 26.498 -4.216 -28.966 1.00 94.81 170 THR A O 1
ATOM 1248 N N . ALA A 1 171 ? 28.427 -5.253 -29.417 1.00 94.56 171 ALA A N 1
ATOM 1249 C CA . ALA A 1 171 ? 28.866 -5.270 -28.018 1.00 94.56 171 ALA A CA 1
ATOM 1250 C C . ALA A 1 171 ? 28.993 -3.855 -27.415 1.00 94.56 171 ALA A C 1
ATOM 1252 O O . ALA A 1 171 ? 28.719 -3.664 -26.233 1.00 94.56 171 ALA A O 1
ATOM 1253 N N . SER A 1 172 ? 29.383 -2.861 -28.225 1.00 95.44 172 SER A N 1
ATOM 1254 C CA . SER A 1 172 ? 29.477 -1.466 -27.778 1.00 95.44 172 SER A CA 1
ATOM 1255 C C . SER A 1 172 ? 28.099 -0.871 -27.487 1.00 95.44 172 SER A C 1
ATOM 1257 O O . SER A 1 172 ? 27.939 -0.195 -26.477 1.00 95.44 172 SER A O 1
ATOM 1259 N N . GLU A 1 173 ? 27.108 -1.125 -28.344 1.00 94.44 173 GLU A N 1
ATOM 1260 C CA . GLU A 1 173 ? 25.727 -0.664 -28.137 1.00 94.44 173 GLU A CA 1
ATOM 1261 C C . GLU A 1 173 ? 25.088 -1.353 -26.929 1.00 94.44 173 GLU A C 1
ATOM 1263 O O . GLU A 1 173 ? 24.454 -0.692 -26.113 1.00 94.44 173 GLU A O 1
ATOM 1268 N N . TYR A 1 174 ? 25.318 -2.658 -26.753 1.00 92.69 174 TYR A N 1
ATOM 1269 C CA . TYR A 1 174 ? 24.858 -3.382 -25.567 1.00 92.69 174 TYR A CA 1
ATOM 1270 C C . TYR A 1 174 ? 25.440 -2.799 -24.272 1.00 92.69 174 TYR A C 1
ATOM 1272 O O . TYR A 1 174 ? 24.702 -2.573 -23.314 1.00 92.69 174 TYR A O 1
ATOM 1280 N N . GLN A 1 175 ? 26.745 -2.500 -24.249 1.00 93.31 175 GLN A N 1
ATOM 1281 C CA . GLN A 1 175 ? 27.383 -1.875 -23.090 1.00 93.31 175 GLN A CA 1
ATOM 1282 C C . GLN A 1 175 ? 26.800 -0.485 -22.803 1.00 93.31 175 GLN A C 1
ATOM 1284 O O . GLN A 1 175 ? 26.509 -0.180 -21.651 1.00 93.31 175 GLN A O 1
ATOM 1289 N N . GLN A 1 176 ? 26.591 0.332 -23.839 1.00 92.69 176 GLN A N 1
ATOM 1290 C CA . GLN A 1 176 ? 25.998 1.665 -23.699 1.00 92.69 176 GLN A CA 1
ATOM 1291 C C . GLN A 1 176 ? 24.572 1.615 -23.143 1.00 92.69 176 GLN A C 1
ATOM 1293 O O . GLN A 1 176 ? 24.252 2.393 -22.253 1.00 92.69 176 GLN A O 1
ATOM 1298 N N . LEU A 1 177 ? 23.736 0.696 -23.636 1.00 90.75 177 LEU A N 1
ATOM 1299 C CA . LEU A 1 177 ? 22.370 0.506 -23.144 1.00 90.75 177 LEU A CA 1
ATOM 1300 C C . LEU A 1 177 ? 22.369 0.021 -21.688 1.00 90.75 177 LEU A C 1
ATOM 1302 O O . LEU A 1 177 ? 21.654 0.553 -20.846 1.00 90.75 177 LEU A O 1
ATOM 1306 N N . ARG A 1 178 ? 23.229 -0.940 -21.341 1.00 89.25 178 ARG A N 1
ATOM 1307 C CA . ARG A 1 178 ? 23.344 -1.412 -19.954 1.00 89.25 178 ARG A CA 1
ATOM 1308 C C . ARG A 1 178 ? 23.729 -0.288 -18.987 1.00 89.25 178 ARG A C 1
ATOM 1310 O O . ARG A 1 178 ? 23.215 -0.250 -17.872 1.00 89.25 178 ARG A O 1
ATOM 1317 N N . ASP A 1 179 ? 24.615 0.601 -19.423 1.00 89.38 179 ASP A N 1
ATOM 1318 C CA . ASP A 1 179 ? 25.114 1.712 -18.615 1.00 89.38 179 ASP A CA 1
ATOM 1319 C C . ASP A 1 179 ? 24.158 2.928 -18.628 1.00 89.38 179 ASP A C 1
ATOM 1321 O O . ASP A 1 179 ? 24.334 3.834 -17.816 1.00 89.38 179 ASP A O 1
ATOM 1325 N N . SER A 1 180 ? 23.144 2.969 -19.512 1.00 87.88 180 SER A N 1
ATOM 1326 C CA . SER A 1 180 ? 22.174 4.079 -19.585 1.00 87.88 180 SER A CA 1
ATOM 1327 C C . SER A 1 180 ? 21.126 4.038 -18.477 1.00 87.88 180 SER A C 1
ATOM 1329 O O . SER A 1 180 ? 20.584 5.081 -18.108 1.00 87.88 180 SER A O 1
ATOM 1331 N N . TRP A 1 181 ? 20.852 2.852 -17.926 1.00 90.00 181 TRP A N 1
ATOM 1332 C CA . TRP A 1 181 ? 19.892 2.704 -16.841 1.00 90.00 181 TRP A CA 1
ATOM 1333 C C . TRP A 1 181 ? 20.495 3.148 -15.502 1.00 90.00 181 TRP A C 1
ATOM 1335 O O . TRP A 1 181 ? 21.045 2.342 -14.748 1.00 90.00 181 TRP A O 1
ATOM 1345 N N . ASP A 1 182 ? 20.334 4.428 -15.178 1.00 90.62 182 ASP A N 1
ATOM 1346 C CA . ASP A 1 182 ? 20.673 5.011 -13.879 1.00 90.62 182 ASP A CA 1
ATOM 1347 C C . ASP A 1 182 ? 19.500 5.826 -13.323 1.00 90.62 182 ASP A C 1
ATOM 1349 O O . ASP A 1 182 ? 19.398 7.051 -13.441 1.00 90.62 182 ASP A O 1
ATOM 1353 N N . ILE A 1 183 ? 18.585 5.101 -12.684 1.00 90.81 183 ILE A N 1
ATOM 1354 C CA . ILE A 1 183 ? 17.373 5.671 -12.105 1.00 90.81 183 ILE A CA 1
ATOM 1355 C C . ILE A 1 183 ? 17.644 6.527 -10.859 1.00 90.81 183 ILE A C 1
ATOM 1357 O O . ILE A 1 183 ? 16.868 7.428 -10.544 1.00 90.81 183 ILE A O 1
ATOM 1361 N N . SER A 1 184 ? 18.759 6.281 -10.163 1.00 89.75 184 SER A N 1
ATOM 1362 C CA . SER A 1 184 ? 19.086 6.930 -8.886 1.00 89.75 184 SER A CA 1
ATOM 1363 C C . SER A 1 184 ? 19.372 8.427 -9.029 1.00 89.75 184 SER A C 1
ATOM 1365 O O . SER A 1 184 ? 19.174 9.195 -8.088 1.00 89.75 184 SER A O 1
ATOM 1367 N N . GLN A 1 185 ? 19.798 8.850 -10.221 1.00 88.31 185 GLN A N 1
ATOM 1368 C CA . GLN A 1 185 ? 20.092 10.247 -10.544 1.00 88.31 185 GLN A CA 1
ATOM 1369 C C . GLN A 1 185 ? 18.849 11.033 -10.984 1.00 88.31 185 GLN A C 1
ATOM 1371 O O . GLN A 1 185 ? 18.919 12.249 -11.177 1.00 88.31 185 GLN A O 1
ATOM 1376 N N . GLN A 1 186 ? 17.700 10.370 -11.155 1.00 91.69 186 GLN A N 1
ATOM 1377 C CA . GLN A 1 186 ? 16.481 11.019 -11.626 1.00 91.69 186 GLN A CA 1
ATOM 1378 C C . GLN A 1 186 ? 15.793 11.800 -10.494 1.00 91.69 186 GLN A C 1
ATOM 1380 O O . GLN A 1 186 ? 15.578 11.250 -9.412 1.00 91.69 186 GLN A O 1
ATOM 1385 N N . PRO A 1 187 ? 15.324 13.043 -10.725 1.00 92.94 187 PRO A N 1
ATOM 1386 C CA . PRO A 1 187 ? 14.566 13.801 -9.719 1.00 92.94 187 PRO A CA 1
ATOM 1387 C C . PRO A 1 187 ? 13.296 13.090 -9.218 1.00 92.94 187 PRO A C 1
ATOM 1389 O O . PRO A 1 187 ? 12.840 13.319 -8.095 1.00 92.94 187 PRO A O 1
ATOM 1392 N N . SER A 1 188 ? 12.709 12.216 -10.041 1.00 96.31 188 SER A N 1
ATOM 1393 C CA . SER A 1 188 ? 11.542 11.418 -9.660 1.00 96.31 188 SER A CA 1
ATOM 1394 C C . SER A 1 188 ? 11.864 10.362 -8.597 1.00 96.31 188 SER A C 1
ATOM 1396 O O . SER A 1 188 ? 10.973 10.018 -7.826 1.00 96.31 188 SER A O 1
ATOM 1398 N N . TYR A 1 189 ? 13.119 9.898 -8.505 1.00 97.19 189 TYR A N 1
ATOM 1399 C CA . TYR A 1 189 ? 13.564 8.932 -7.497 1.00 97.19 189 TYR A CA 1
ATOM 1400 C C . TYR A 1 189 ? 13.388 9.490 -6.086 1.00 97.19 189 TYR A C 1
ATOM 1402 O O . TYR A 1 189 ? 12.680 8.909 -5.270 1.00 97.19 189 TYR A O 1
ATOM 1410 N N . SER A 1 190 ? 13.972 10.660 -5.806 1.00 96.81 190 SER A N 1
ATOM 1411 C CA . SER A 1 190 ? 13.886 11.286 -4.479 1.00 96.81 190 SER A CA 1
ATOM 1412 C C . SER A 1 190 ? 12.460 11.720 -4.127 1.00 96.81 190 SER A C 1
ATOM 1414 O O . SER A 1 190 ? 12.067 11.681 -2.959 1.00 96.81 190 SER A O 1
ATOM 1416 N N . THR A 1 191 ? 11.667 12.088 -5.138 1.00 97.94 191 THR A N 1
ATOM 1417 C CA . THR A 1 191 ? 10.244 12.419 -4.979 1.00 97.94 191 THR A CA 1
ATOM 1418 C C . THR A 1 191 ? 9.434 11.193 -4.551 1.00 97.94 191 THR A C 1
ATOM 1420 O O . THR A 1 191 ? 8.679 11.271 -3.581 1.00 97.94 191 THR A O 1
ATOM 1423 N N . LEU A 1 192 ? 9.613 10.052 -5.229 1.00 98.25 192 LEU A N 1
ATOM 1424 C CA . LEU A 1 192 ? 8.963 8.795 -4.857 1.00 98.25 192 LEU A CA 1
ATOM 1425 C C . LEU A 1 192 ? 9.439 8.301 -3.487 1.00 98.25 192 LEU A C 1
ATOM 1427 O O . LEU A 1 192 ? 8.614 7.943 -2.652 1.00 98.25 192 LEU A O 1
ATOM 1431 N N . ASP A 1 193 ? 10.745 8.338 -3.225 1.00 98.31 193 ASP A N 1
ATOM 1432 C CA . ASP A 1 193 ? 11.336 7.935 -1.945 1.00 98.31 193 ASP A CA 1
ATOM 1433 C C . ASP A 1 193 ? 10.729 8.716 -0.769 1.00 98.31 193 ASP A C 1
ATOM 1435 O O . ASP A 1 193 ? 10.308 8.130 0.234 1.00 98.31 193 ASP A O 1
ATOM 1439 N N . SER A 1 194 ? 10.583 10.032 -0.936 1.00 98.38 194 SER A N 1
ATOM 1440 C CA . SER A 1 194 ? 9.940 10.904 0.050 1.00 98.38 194 SER A CA 1
ATOM 1441 C C . SER A 1 194 ? 8.462 10.554 0.246 1.00 98.38 194 SER A C 1
ATOM 1443 O O . SER A 1 194 ? 8.020 10.401 1.385 1.00 98.38 194 SER A O 1
ATOM 1445 N N . ALA A 1 195 ? 7.703 10.368 -0.840 1.00 98.62 195 ALA A N 1
ATOM 1446 C CA . ALA A 1 195 ? 6.286 10.012 -0.768 1.00 98.62 195 ALA A CA 1
ATOM 1447 C C . ALA A 1 195 ? 6.060 8.655 -0.073 1.00 98.62 195 ALA A C 1
ATOM 1449 O O . ALA A 1 195 ? 5.180 8.535 0.779 1.00 98.62 195 ALA A O 1
ATOM 1450 N N . LEU A 1 196 ? 6.898 7.654 -0.366 1.00 98.62 196 LEU A N 1
ATOM 1451 C CA . LEU A 1 196 ? 6.857 6.339 0.282 1.00 98.62 196 LEU A CA 1
ATOM 1452 C C . LEU A 1 196 ? 7.216 6.417 1.772 1.00 98.62 196 LEU A C 1
ATOM 1454 O O . LEU A 1 196 ? 6.645 5.683 2.575 1.00 98.62 196 LEU A O 1
ATOM 1458 N N . THR A 1 197 ? 8.139 7.302 2.166 1.00 98.62 197 THR A N 1
ATOM 1459 C CA . THR A 1 197 ? 8.450 7.553 3.586 1.00 98.62 197 THR A CA 1
ATOM 1460 C C . THR A 1 197 ? 7.261 8.173 4.309 1.00 98.62 197 THR A C 1
ATOM 1462 O O . THR A 1 197 ? 6.893 7.716 5.389 1.00 98.62 197 THR A O 1
ATOM 1465 N N . THR A 1 198 ? 6.628 9.185 3.712 1.00 98.69 198 THR A N 1
ATOM 1466 C CA . THR A 1 198 ? 5.427 9.810 4.276 1.00 98.69 198 THR A CA 1
ATOM 1467 C C . THR A 1 198 ? 4.292 8.803 4.422 1.00 98.69 198 THR A C 1
ATOM 1469 O O . THR A 1 198 ? 3.651 8.773 5.472 1.00 98.69 198 THR A O 1
ATOM 1472 N N . LEU A 1 199 ? 4.073 7.951 3.416 1.00 98.75 199 LEU A N 1
ATOM 1473 C CA . LEU A 1 199 ? 3.082 6.880 3.477 1.00 98.75 199 LEU A CA 1
ATOM 1474 C C . LEU A 1 199 ? 3.388 5.885 4.601 1.00 98.75 199 LEU A C 1
ATOM 1476 O O . LEU A 1 199 ? 2.499 5.589 5.391 1.00 98.75 199 LEU A O 1
ATOM 1480 N N . ALA A 1 200 ? 4.636 5.424 4.726 1.00 98.62 200 ALA A N 1
ATOM 1481 C CA . ALA A 1 200 ? 5.040 4.501 5.789 1.00 98.62 200 ALA A CA 1
ATOM 1482 C C . ALA A 1 200 ? 4.813 5.084 7.193 1.00 98.62 200 ALA A C 1
ATOM 1484 O O . ALA A 1 200 ? 4.245 4.413 8.053 1.00 98.62 200 ALA A O 1
ATOM 1485 N N . ASN A 1 201 ? 5.199 6.344 7.411 1.00 98.44 201 ASN A N 1
ATOM 1486 C CA . ASN A 1 201 ? 4.996 7.019 8.693 1.00 98.44 201 ASN A CA 1
ATOM 1487 C C . ASN A 1 201 ? 3.504 7.222 8.993 1.00 98.44 201 ASN A C 1
ATOM 1489 O O . ASN A 1 201 ? 3.050 6.926 10.092 1.00 98.44 201 ASN A O 1
ATOM 1493 N N . THR A 1 202 ? 2.727 7.660 7.999 1.00 98.62 202 THR A N 1
ATOM 1494 C CA . THR A 1 202 ? 1.282 7.896 8.147 1.00 98.62 202 THR A CA 1
ATOM 1495 C C . THR A 1 202 ? 0.531 6.593 8.421 1.00 98.62 202 THR A C 1
ATOM 1497 O O . THR A 1 202 ? -0.384 6.568 9.240 1.00 98.62 202 THR A O 1
ATOM 1500 N N . LEU A 1 203 ? 0.939 5.494 7.782 1.00 98.00 203 LEU A N 1
ATOM 1501 C CA . LEU A 1 203 ? 0.399 4.161 8.032 1.00 98.00 203 LEU A CA 1
ATOM 1502 C C . LEU A 1 203 ? 0.717 3.678 9.456 1.00 98.00 203 LEU A C 1
ATOM 1504 O O . LEU A 1 203 ? -0.164 3.148 10.131 1.00 98.00 203 LEU A O 1
ATOM 1508 N N . ALA A 1 204 ? 1.941 3.900 9.941 1.00 97.56 204 ALA A N 1
ATOM 1509 C CA . ALA A 1 204 ? 2.309 3.580 11.319 1.00 97.56 204 ALA A CA 1
ATOM 1510 C C . ALA A 1 204 ? 1.507 4.417 12.334 1.00 97.56 204 ALA A C 1
ATOM 1512 O O . ALA A 1 204 ? 1.016 3.883 13.329 1.00 97.56 204 ALA A O 1
ATOM 1513 N N . ASP A 1 205 ? 1.314 5.712 12.075 1.00 97.69 205 ASP A N 1
ATOM 1514 C CA . ASP A 1 205 ? 0.481 6.574 12.918 1.00 97.69 205 ASP A CA 1
ATOM 1515 C C . ASP A 1 205 ? -0.987 6.123 12.901 1.00 97.69 205 ASP A C 1
ATOM 1517 O O . ASP A 1 205 ? -1.644 6.119 13.941 1.00 97.69 205 ASP A O 1
ATOM 1521 N N . TYR A 1 206 ? -1.500 5.691 11.746 1.00 97.00 206 TYR A N 1
ATOM 1522 C CA . TYR A 1 206 ? -2.860 5.174 11.596 1.00 97.00 206 TYR A CA 1
ATOM 1523 C C . TYR A 1 206 ? -3.078 3.901 12.421 1.00 97.00 206 TYR A C 1
ATOM 1525 O O . TYR A 1 206 ? -4.047 3.805 13.173 1.00 97.00 206 TYR A O 1
ATOM 1533 N N . GLN A 1 207 ? -2.140 2.951 12.349 1.00 94.25 207 GLN A N 1
ATOM 1534 C CA . GLN A 1 207 ? -2.172 1.710 13.135 1.00 94.25 207 GLN A CA 1
ATOM 1535 C C . GLN A 1 207 ? -2.148 1.977 14.650 1.00 94.25 207 GLN A C 1
ATOM 1537 O O . GLN A 1 207 ? -2.692 1.191 15.424 1.00 94.25 207 GLN A O 1
ATOM 1542 N N . ASN A 1 208 ? -1.578 3.110 15.069 1.00 93.75 208 ASN A N 1
ATOM 1543 C CA . ASN A 1 208 ? -1.570 3.585 16.453 1.00 93.75 208 ASN A CA 1
ATOM 1544 C C . ASN A 1 208 ? -2.727 4.551 16.783 1.00 93.75 208 ASN A C 1
ATOM 1546 O O . ASN A 1 208 ? -2.669 5.249 17.796 1.00 93.75 208 ASN A O 1
ATOM 1550 N N . ALA A 1 209 ? -3.769 4.611 15.945 1.00 92.00 209 ALA A N 1
ATOM 1551 C CA . ALA A 1 209 ? -4.935 5.491 16.088 1.00 92.00 209 ALA A CA 1
ATOM 1552 C C . ALA A 1 209 ? -4.627 7.008 16.066 1.00 92.00 209 ALA A C 1
ATOM 1554 O O . ALA A 1 209 ? -5.476 7.826 16.430 1.00 92.00 209 ALA A O 1
ATOM 1555 N N . GLY A 1 210 ? -3.430 7.409 15.633 1.00 93.56 210 GLY A N 1
ATOM 1556 C CA . GLY A 1 210 ? -2.960 8.796 15.641 1.00 93.56 210 GLY A CA 1
ATOM 1557 C C . GLY A 1 210 ? -3.542 9.664 14.523 1.00 93.56 210 GLY A C 1
ATOM 1558 O O . GLY A 1 210 ? -3.753 10.862 14.718 1.00 93.56 210 GLY A O 1
ATOM 1559 N N . VAL A 1 211 ? -3.864 9.075 13.368 1.00 97.06 211 VAL A N 1
ATOM 1560 C CA . VAL A 1 211 ? -4.387 9.784 12.183 1.00 97.06 211 VAL A CA 1
ATOM 1561 C C . VAL A 1 211 ? -5.611 9.070 11.587 1.00 97.06 211 VAL A C 1
ATOM 1563 O O . VAL A 1 211 ? -5.740 7.864 11.780 1.00 97.06 211 VAL A O 1
ATOM 1566 N N . PRO A 1 212 ? -6.534 9.795 10.922 1.00 97.06 212 PRO A N 1
ATOM 1567 C CA . PRO A 1 212 ? -7.700 9.204 10.253 1.00 97.06 212 PRO A CA 1
ATOM 1568 C C . PRO A 1 212 ? -7.353 8.552 8.913 1.00 97.06 212 PRO A C 1
ATOM 1570 O O . PRO A 1 212 ? -6.323 8.863 8.312 1.00 97.06 212 PRO A O 1
ATOM 1573 N N . ASP A 1 213 ? -8.303 7.782 8.384 1.00 97.69 213 ASP A N 1
ATOM 1574 C CA . ASP A 1 213 ? -8.334 7.226 7.029 1.00 97.69 213 ASP A CA 1
ATOM 1575 C C . ASP A 1 213 ? -7.956 8.259 5.971 1.00 97.69 213 ASP A C 1
ATOM 1577 O O . ASP A 1 213 ? -7.107 7.994 5.125 1.00 97.69 213 ASP A O 1
ATOM 1581 N N . SER A 1 214 ? -8.515 9.472 6.057 1.00 97.94 214 SER A N 1
ATOM 1582 C CA . SER A 1 214 ? -8.272 10.540 5.079 1.00 97.94 214 SER A CA 1
ATOM 1583 C C . SER A 1 214 ? -6.795 10.920 4.954 1.00 97.94 214 SER A C 1
ATOM 1585 O O . SER A 1 214 ? -6.354 11.365 3.895 1.00 97.94 214 SER A O 1
ATOM 1587 N N . ASN A 1 215 ? -6.013 10.767 6.027 1.00 98.50 215 ASN A N 1
ATOM 1588 C CA . ASN A 1 215 ? -4.579 11.039 5.983 1.00 98.50 215 ASN A CA 1
ATOM 1589 C C . ASN A 1 215 ? -3.838 9.923 5.244 1.00 98.50 215 ASN A C 1
ATOM 1591 O O . ASN A 1 215 ? -2.950 10.219 4.444 1.00 98.50 215 ASN A O 1
ATOM 1595 N N . VAL A 1 216 ? -4.211 8.661 5.486 1.00 98.44 216 VAL A N 1
ATOM 1596 C CA . VAL A 1 216 ? -3.646 7.511 4.766 1.00 98.44 216 VAL A CA 1
ATOM 1597 C C . VAL A 1 216 ? -4.013 7.587 3.288 1.00 98.44 216 VAL A C 1
ATOM 1599 O O . VAL A 1 216 ? -3.130 7.446 2.448 1.00 98.44 216 VAL A O 1
ATOM 1602 N N . GLU A 1 217 ? -5.271 7.896 2.965 1.00 98.44 217 GLU A N 1
ATOM 1603 C CA . GLU A 1 217 ? -5.752 8.074 1.592 1.00 98.44 217 GLU A CA 1
ATOM 1604 C C . GLU A 1 217 ? -4.946 9.152 0.857 1.00 98.44 217 GLU A C 1
ATOM 1606 O O . GLU A 1 217 ? -4.444 8.925 -0.245 1.00 98.44 217 GLU A O 1
ATOM 1611 N N . HIS A 1 218 ? -4.741 10.309 1.493 1.00 98.56 218 HIS A N 1
ATOM 1612 C CA . HIS A 1 218 ? -3.958 11.397 0.913 1.00 98.56 218 HIS A CA 1
ATOM 1613 C C . HIS A 1 218 ? -2.481 11.023 0.698 1.00 98.56 218 HIS A C 1
ATOM 1615 O O . HIS A 1 218 ? -1.896 11.337 -0.345 1.00 98.56 218 HIS A O 1
ATOM 1621 N N . ALA A 1 219 ? -1.866 10.342 1.670 1.00 98.69 219 ALA A N 1
ATOM 1622 C CA . ALA A 1 219 ? -0.488 9.875 1.551 1.00 98.69 219 ALA A CA 1
ATOM 1623 C C . ALA A 1 219 ? -0.344 8.803 0.456 1.00 98.69 219 ALA A C 1
ATOM 1625 O O . ALA A 1 219 ? 0.626 8.828 -0.305 1.00 98.69 219 ALA A O 1
ATOM 1626 N N . LEU A 1 220 ? -1.323 7.902 0.338 1.00 98.56 220 LEU A N 1
ATOM 1627 C CA . LEU A 1 220 ? -1.363 6.866 -0.689 1.00 98.56 220 LEU A CA 1
ATOM 1628 C C . LEU A 1 220 ? -1.506 7.480 -2.084 1.00 98.56 220 LEU A C 1
ATOM 1630 O O . LEU A 1 220 ? -0.750 7.129 -2.986 1.00 98.56 220 LEU A O 1
ATOM 1634 N N . GLU A 1 221 ? -2.396 8.456 -2.257 1.00 98.44 221 GLU A N 1
ATOM 1635 C CA . GLU A 1 221 ? -2.565 9.154 -3.535 1.00 98.44 221 GLU A CA 1
ATOM 1636 C C . GLU A 1 221 ? -1.303 9.927 -3.949 1.00 98.44 221 GLU A C 1
ATOM 1638 O O . GLU A 1 221 ? -0.895 9.919 -5.116 1.00 98.44 221 GLU A O 1
ATOM 1643 N N . THR A 1 222 ? -0.615 10.528 -2.975 1.00 98.56 222 THR A N 1
ATOM 1644 C CA . THR A 1 222 ? 0.689 11.166 -3.199 1.00 98.56 222 THR A CA 1
ATOM 1645 C C . THR A 1 222 ? 1.729 10.147 -3.676 1.00 98.56 222 THR A C 1
ATOM 1647 O O . THR A 1 222 ? 2.459 10.417 -4.633 1.00 98.56 222 THR A O 1
ATOM 1650 N N . ALA A 1 223 ? 1.778 8.959 -3.063 1.00 98.44 223 ALA A N 1
ATOM 1651 C CA . ALA A 1 223 ? 2.675 7.881 -3.473 1.00 98.44 223 ALA A CA 1
ATOM 1652 C C . ALA A 1 223 ? 2.339 7.334 -4.872 1.00 98.44 223 ALA A C 1
ATOM 1654 O O . ALA A 1 223 ? 3.254 7.142 -5.672 1.00 98.44 223 ALA A O 1
ATOM 1655 N N . ARG A 1 224 ? 1.053 7.156 -5.210 1.00 98.06 224 ARG A N 1
ATOM 1656 C CA . ARG A 1 224 ? 0.603 6.758 -6.559 1.00 98.06 224 ARG A CA 1
ATOM 1657 C C . ARG A 1 224 ? 1.036 7.764 -7.619 1.00 98.06 224 ARG A C 1
ATOM 1659 O O . ARG A 1 224 ? 1.632 7.385 -8.624 1.00 98.06 224 ARG A O 1
ATOM 1666 N N . THR A 1 225 ? 0.798 9.052 -7.375 1.00 97.56 225 THR A N 1
ATOM 1667 C CA . THR A 1 225 ? 1.193 10.125 -8.298 1.00 97.56 225 THR A CA 1
ATOM 1668 C C . THR A 1 225 ? 2.711 10.180 -8.478 1.00 97.56 225 THR A C 1
ATOM 1670 O O . THR A 1 225 ? 3.209 10.326 -9.598 1.00 97.56 225 THR A O 1
ATOM 1673 N N . ALA A 1 226 ? 3.471 10.048 -7.387 1.00 97.94 226 ALA A N 1
ATOM 1674 C CA . ALA A 1 226 ? 4.927 10.008 -7.451 1.00 97.94 226 ALA A CA 1
ATOM 1675 C C . ALA A 1 226 ? 5.429 8.776 -8.221 1.00 97.94 226 ALA A C 1
ATOM 1677 O O . ALA A 1 226 ? 6.330 8.914 -9.048 1.00 97.94 226 ALA A O 1
ATOM 1678 N N . LEU A 1 227 ? 4.814 7.606 -8.014 1.00 97.12 227 LEU A N 1
ATOM 1679 C CA . LEU A 1 227 ? 5.151 6.370 -8.719 1.00 97.12 227 LEU A CA 1
ATOM 1680 C C . LEU A 1 227 ? 4.874 6.488 -10.216 1.00 97.12 227 LEU A C 1
ATOM 1682 O O . LEU A 1 227 ? 5.763 6.194 -11.004 1.00 97.12 227 LEU A O 1
ATOM 1686 N N . ALA A 1 228 ? 3.706 6.991 -10.616 1.00 94.75 228 ALA A N 1
ATOM 1687 C CA . ALA A 1 228 ? 3.374 7.191 -12.027 1.00 94.75 228 ALA A CA 1
ATOM 1688 C C . ALA A 1 228 ? 4.372 8.132 -12.726 1.00 94.75 228 ALA A C 1
ATOM 1690 O O . ALA A 1 228 ? 4.792 7.891 -13.855 1.00 94.75 228 ALA A O 1
ATOM 1691 N N . ASN A 1 229 ? 4.810 9.201 -12.051 1.00 94.75 229 ASN A N 1
ATOM 1692 C CA . ASN A 1 229 ? 5.844 10.088 -12.590 1.00 94.75 229 ASN A CA 1
ATOM 1693 C C . ASN A 1 229 ? 7.227 9.425 -12.644 1.00 94.75 229 ASN A C 1
ATOM 1695 O O . ASN A 1 229 ? 7.988 9.684 -13.575 1.00 94.75 229 ASN A O 1
ATOM 1699 N N . HIS A 1 230 ? 7.562 8.600 -11.652 1.00 95.88 230 HIS A N 1
ATOM 1700 C CA . HIS A 1 230 ? 8.809 7.846 -11.616 1.00 95.88 230 HIS A CA 1
ATOM 1701 C C . HIS A 1 230 ? 8.868 6.792 -12.724 1.00 95.88 230 HIS A C 1
ATOM 1703 O O . HIS A 1 230 ? 9.884 6.676 -13.405 1.00 95.88 230 HIS A O 1
ATOM 1709 N N . ASP A 1 231 ? 7.755 6.108 -12.975 1.00 93.50 231 ASP A N 1
ATOM 1710 C CA . ASP A 1 231 ? 7.653 5.005 -13.927 1.00 93.50 231 ASP A CA 1
ATOM 1711 C C . ASP A 1 231 ? 7.837 5.420 -15.398 1.00 93.50 231 ASP A C 1
ATOM 1713 O O . ASP A 1 231 ? 8.304 4.625 -16.218 1.00 93.50 231 ASP A O 1
ATOM 1717 N N . ARG A 1 232 ? 7.595 6.700 -15.718 1.00 92.12 232 ARG A N 1
ATOM 1718 C CA . ARG A 1 232 ? 7.901 7.296 -17.035 1.00 92.12 232 ARG A CA 1
ATOM 1719 C C . ARG A 1 232 ? 9.381 7.210 -17.415 1.00 92.12 232 ARG A C 1
ATOM 1721 O O . ARG A 1 232 ? 9.717 7.303 -18.599 1.00 92.12 232 ARG A O 1
ATOM 1728 N N . TYR A 1 233 ? 10.275 7.059 -16.434 1.00 92.38 233 TYR A N 1
ATOM 1729 C CA . TYR A 1 233 ? 11.692 6.822 -16.702 1.00 92.38 233 TYR A CA 1
ATOM 1730 C C . TYR A 1 233 ? 11.886 5.537 -17.513 1.00 92.38 233 TYR A C 1
ATOM 1732 O O . TYR A 1 233 ? 12.554 5.555 -18.543 1.00 92.38 233 TYR A O 1
ATOM 1740 N N . ALA A 1 234 ? 11.226 4.449 -17.111 1.00 90.25 234 ALA A N 1
ATOM 1741 C CA . ALA A 1 234 ? 11.319 3.180 -17.819 1.00 90.25 234 ALA A CA 1
ATOM 1742 C C . ALA A 1 234 ? 10.787 3.284 -19.256 1.00 90.25 234 ALA A C 1
ATOM 1744 O O . ALA A 1 234 ? 11.426 2.768 -20.166 1.00 90.25 234 ALA A O 1
ATOM 1745 N N . ASP A 1 235 ? 9.694 4.018 -19.494 1.00 88.75 235 ASP A N 1
ATOM 1746 C CA . ASP A 1 235 ? 9.193 4.242 -20.859 1.00 88.75 235 ASP A CA 1
ATOM 1747 C C . ASP A 1 235 ? 10.208 4.988 -21.729 1.00 88.75 235 ASP A C 1
ATOM 1749 O O . ASP A 1 235 ? 10.382 4.666 -22.906 1.00 88.75 235 ASP A O 1
ATOM 1753 N N . THR A 1 236 ? 10.901 5.973 -21.150 1.00 89.69 236 THR A N 1
ATOM 1754 C CA . THR A 1 236 ? 11.952 6.732 -21.840 1.00 89.69 236 THR A CA 1
ATOM 1755 C C . THR A 1 236 ? 13.114 5.816 -22.225 1.00 89.69 236 THR A C 1
ATOM 1757 O O . THR A 1 236 ? 13.548 5.826 -23.378 1.00 89.69 236 THR A O 1
ATOM 1760 N N . GLU A 1 237 ? 13.567 4.966 -21.303 1.00 89.31 237 GLU A N 1
ATOM 1761 C CA . GLU A 1 237 ? 14.624 3.985 -21.568 1.00 89.31 237 GLU A CA 1
ATOM 1762 C C . GLU A 1 237 ? 14.182 2.934 -22.599 1.00 89.31 237 GLU A C 1
ATOM 1764 O O . GLU A 1 237 ? 14.938 2.604 -23.513 1.00 89.31 237 GLU A O 1
ATOM 1769 N N . PHE A 1 238 ? 12.935 2.454 -22.544 1.00 88.06 238 PHE A N 1
ATOM 1770 C CA . PHE A 1 238 ? 12.399 1.535 -23.555 1.00 88.06 238 PHE A CA 1
ATOM 1771 C C . PHE A 1 238 ? 12.359 2.168 -24.946 1.00 88.06 238 PHE A C 1
ATOM 1773 O O . PHE A 1 238 ? 12.679 1.504 -25.935 1.00 88.06 238 PHE A O 1
ATOM 1780 N N . GLN A 1 239 ? 11.987 3.446 -25.046 1.00 86.38 239 GLN A N 1
ATOM 1781 C CA . GLN A 1 239 ? 12.005 4.183 -26.310 1.00 86.38 239 GLN A CA 1
ATOM 1782 C C . GLN A 1 239 ? 13.429 4.369 -26.841 1.00 86.38 239 GLN A C 1
ATOM 1784 O O . GLN A 1 239 ? 13.662 4.140 -28.032 1.00 86.38 239 GLN A O 1
ATOM 1789 N N . ALA A 1 240 ? 14.378 4.724 -25.972 1.00 85.44 240 ALA A N 1
ATOM 1790 C CA . ALA A 1 240 ? 15.784 4.858 -26.335 1.00 85.44 240 ALA A CA 1
ATOM 1791 C C . ALA A 1 240 ? 16.353 3.523 -26.838 1.00 85.44 240 ALA A C 1
ATOM 1793 O O . ALA A 1 240 ? 16.899 3.466 -27.941 1.00 85.44 240 ALA A O 1
ATOM 1794 N N . ALA A 1 241 ? 16.126 2.426 -26.113 1.00 85.94 241 ALA A N 1
ATOM 1795 C CA . ALA A 1 241 ? 16.546 1.094 -26.536 1.00 85.94 241 ALA A CA 1
ATOM 1796 C C . ALA A 1 241 ? 15.896 0.671 -27.861 1.00 85.94 241 ALA A C 1
ATOM 1798 O O . ALA A 1 241 ? 16.573 0.129 -28.734 1.00 85.94 241 ALA A O 1
ATOM 1799 N N . ASN A 1 242 ? 14.607 0.966 -28.066 1.00 84.25 242 ASN A N 1
ATOM 1800 C CA . ASN A 1 242 ? 13.924 0.649 -29.321 1.00 84.25 242 ASN A CA 1
ATOM 1801 C C . ASN A 1 242 ? 14.521 1.382 -30.529 1.00 84.25 242 ASN A C 1
ATOM 1803 O O . ASN A 1 242 ? 14.561 0.821 -31.621 1.00 84.25 242 ASN A O 1
ATOM 1807 N N . SER A 1 243 ? 15.022 2.607 -30.347 1.00 82.56 243 SER A N 1
ATOM 1808 C CA . SER A 1 243 ? 15.673 3.354 -31.431 1.00 82.56 243 SER A CA 1
ATOM 1809 C C . SER A 1 243 ? 16.968 2.696 -31.930 1.00 82.56 243 SER A C 1
ATOM 1811 O O . SER A 1 243 ? 17.354 2.912 -33.077 1.00 82.56 243 SER A O 1
ATOM 1813 N N . VAL A 1 244 ? 17.597 1.866 -31.090 1.00 80.56 244 VAL A N 1
ATOM 1814 C CA . VAL A 1 244 ? 18.823 1.113 -31.397 1.00 80.56 244 VAL A CA 1
ATOM 1815 C C . VAL A 1 244 ? 18.500 -0.311 -31.866 1.00 80.56 244 VAL A C 1
ATOM 1817 O O . VAL A 1 244 ? 19.064 -0.783 -32.846 1.00 80.56 244 VAL A O 1
ATOM 1820 N N . ILE A 1 245 ? 17.567 -0.998 -31.198 1.00 83.50 245 ILE A N 1
ATOM 1821 C CA . ILE A 1 245 ? 17.237 -2.413 -31.451 1.00 83.50 245 ILE A CA 1
ATOM 1822 C C . ILE A 1 245 ? 16.273 -2.580 -32.641 1.00 83.50 245 ILE A C 1
ATOM 1824 O O . ILE A 1 245 ? 16.279 -3.609 -33.313 1.00 83.50 245 ILE A O 1
ATOM 1828 N N . GLY A 1 246 ? 15.416 -1.590 -32.905 1.00 66.81 246 GLY A N 1
ATOM 1829 C CA . GLY A 1 246 ? 14.484 -1.576 -34.033 1.00 66.81 246 GLY A CA 1
ATOM 1830 C C . GLY A 1 246 ? 13.234 -2.459 -33.902 1.00 66.81 246 GLY A C 1
ATOM 1831 O O . GLY A 1 246 ? 12.409 -2.424 -34.814 1.00 66.81 246 GLY A O 1
ATOM 1832 N N . GLN A 1 247 ? 13.064 -3.238 -32.819 1.00 60.72 247 GLN A N 1
ATOM 1833 C CA . GLN A 1 247 ? 11.891 -4.106 -32.576 1.00 60.72 247 GLN A CA 1
ATOM 1834 C C . GLN A 1 247 ? 11.605 -4.390 -31.083 1.00 60.72 247 GLN A C 1
ATOM 1836 O O . GLN A 1 247 ? 11.421 -5.538 -30.677 1.00 60.72 247 GLN A O 1
ATOM 1841 N N . THR A 1 248 ? 11.525 -3.369 -30.237 1.00 54.56 248 THR A N 1
ATOM 1842 C CA . THR A 1 248 ? 10.949 -3.515 -28.891 1.00 54.56 248 THR A CA 1
ATOM 1843 C C . THR A 1 248 ? 9.422 -3.362 -29.001 1.00 54.56 248 THR A C 1
ATOM 1845 O O . THR A 1 248 ? 8.970 -2.328 -29.497 1.00 54.56 248 THR A O 1
ATOM 1848 N N . PRO A 1 249 ? 8.589 -4.338 -28.584 1.00 52.00 249 PRO A N 1
ATOM 1849 C CA . PRO A 1 249 ? 7.130 -4.189 -28.587 1.00 52.00 249 PRO A CA 1
ATOM 1850 C C . PRO A 1 249 ? 6.718 -2.970 -27.747 1.00 52.00 249 PRO A C 1
ATOM 1852 O O . PRO A 1 249 ? 6.780 -3.003 -26.526 1.00 52.00 249 PRO A O 1
ATOM 1855 N N . GLN A 1 250 ? 6.359 -1.860 -28.395 1.00 54.78 250 GLN A N 1
ATOM 1856 C CA . GLN A 1 250 ? 6.480 -0.542 -27.761 1.00 54.78 250 GLN A CA 1
ATOM 1857 C C . GLN A 1 250 ? 5.216 -0.018 -27.061 1.00 54.78 250 GLN A C 1
ATOM 1859 O O . GLN A 1 250 ? 5.308 0.951 -26.320 1.00 54.78 250 GLN A O 1
ATOM 1864 N N . GLN A 1 251 ? 4.027 -0.571 -27.312 1.00 48.34 251 GLN A N 1
ATOM 1865 C CA . GLN A 1 251 ? 2.799 0.225 -27.134 1.00 48.34 251 GLN A CA 1
ATOM 1866 C C . GLN A 1 251 ? 1.856 -0.180 -26.004 1.00 48.34 251 GLN A C 1
ATOM 1868 O O . GLN A 1 251 ? 0.832 0.476 -25.834 1.00 48.34 251 GLN A O 1
ATOM 1873 N N . SER A 1 252 ? 2.161 -1.205 -25.210 1.00 55.25 252 SER A N 1
ATOM 1874 C CA . SER A 1 252 ? 1.186 -1.651 -24.208 1.00 55.25 252 SER A CA 1
ATOM 1875 C C . SER A 1 252 ? 1.788 -2.122 -22.890 1.00 55.25 252 SER A C 1
ATOM 1877 O O . SER A 1 252 ? 1.163 -2.883 -22.162 1.00 55.25 252 SER A O 1
ATOM 1879 N N . MET A 1 253 ? 2.990 -1.661 -22.536 1.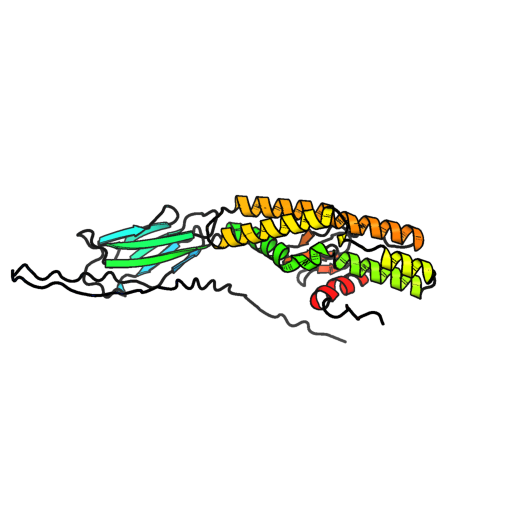00 65.81 253 MET A N 1
ATOM 1880 C CA . MET A 1 253 ? 3.593 -2.089 -21.271 1.00 65.81 253 MET A CA 1
ATOM 1881 C C . MET A 1 253 ? 2.875 -1.522 -20.043 1.00 65.81 253 MET A C 1
ATOM 1883 O O . MET A 1 253 ? 2.927 -2.165 -19.007 1.00 65.81 253 MET A O 1
ATOM 1887 N N . GLY A 1 254 ? 2.107 -0.436 -20.178 1.00 74.62 254 GLY A N 1
ATOM 1888 C CA . GLY A 1 254 ? 1.315 0.140 -19.086 1.00 74.62 254 GLY A CA 1
ATOM 1889 C C . GLY A 1 254 ? 2.173 0.784 -17.998 1.00 74.62 254 GLY A C 1
ATOM 1890 O O . GLY A 1 254 ? 3.401 0.810 -18.103 1.00 74.62 254 GLY A O 1
ATOM 1891 N N . ASP A 1 255 ? 1.501 1.282 -16.965 1.00 86.94 255 ASP A N 1
ATOM 1892 C CA . ASP A 1 255 ? 2.127 1.892 -15.792 1.00 86.94 255 ASP A CA 1
ATOM 1893 C C . ASP A 1 255 ? 2.178 0.885 -14.635 1.00 86.94 255 ASP A C 1
ATOM 1895 O O . ASP A 1 255 ? 1.290 0.032 -14.497 1.00 86.94 255 ASP A O 1
ATOM 1899 N N . VAL A 1 256 ? 3.176 1.002 -13.755 1.00 90.69 256 VAL A N 1
ATOM 1900 C CA . VAL A 1 256 ? 3.166 0.283 -12.474 1.00 90.69 256 VAL A CA 1
ATOM 1901 C C . VAL A 1 256 ? 1.946 0.722 -11.667 1.00 90.69 256 VAL A C 1
ATOM 1903 O O . VAL A 1 256 ? 1.855 1.860 -11.210 1.00 90.69 256 VAL A O 1
ATOM 1906 N N . SER A 1 257 ? 1.020 -0.208 -11.452 1.00 90.94 257 SER A N 1
ATOM 1907 C CA . SER A 1 257 ? -0.239 0.036 -10.750 1.00 90.94 257 SER A CA 1
ATOM 1908 C C . SER A 1 257 ? -0.559 -1.086 -9.768 1.00 90.94 257 SER A C 1
ATOM 1910 O O . SER A 1 257 ? 0.000 -2.186 -9.839 1.00 90.94 257 SER A O 1
ATOM 1912 N N . TYR A 1 258 ? -1.415 -0.782 -8.791 1.00 93.50 258 TYR A N 1
ATOM 1913 C CA . TYR A 1 258 ? -1.873 -1.764 -7.819 1.00 93.50 258 TYR A CA 1
ATOM 1914 C C . TYR A 1 258 ? -2.957 -2.642 -8.440 1.00 93.50 258 TYR A C 1
ATOM 1916 O O . TYR A 1 258 ? -3.966 -2.150 -8.944 1.00 93.50 258 TYR A O 1
ATOM 1924 N N . HIS A 1 259 ? -2.749 -3.952 -8.384 1.00 91.81 259 HIS A N 1
ATOM 1925 C CA . HIS A 1 259 ? -3.701 -4.942 -8.855 1.00 91.81 259 HIS A CA 1
ATOM 1926 C C . HIS A 1 259 ? -4.306 -5.681 -7.659 1.00 91.81 259 HIS A C 1
ATOM 1928 O O . HIS A 1 259 ? -3.704 -6.616 -7.125 1.00 91.81 259 HIS A O 1
ATOM 1934 N N . GLU A 1 260 ? -5.505 -5.251 -7.259 1.00 90.62 260 GLU A N 1
ATOM 1935 C CA . GLU A 1 260 ? -6.225 -5.725 -6.070 1.00 90.62 260 GLU A CA 1
ATOM 1936 C C . GLU A 1 260 ? -6.374 -7.258 -5.998 1.00 90.62 260 GLU A C 1
ATOM 1938 O O . GLU A 1 260 ? -6.021 -7.816 -4.963 1.00 90.62 260 GLU A O 1
ATOM 1943 N N . PRO A 1 261 ? -6.766 -7.995 -7.064 1.00 89.44 261 PRO A N 1
ATOM 1944 C CA . PRO A 1 261 ? -6.939 -9.450 -6.971 1.00 89.44 261 PRO A CA 1
ATOM 1945 C C . PRO A 1 261 ? -5.676 -10.235 -6.600 1.00 89.44 261 PRO A C 1
ATOM 1947 O O . PRO A 1 261 ? -5.777 -11.393 -6.198 1.00 89.44 261 PRO A O 1
ATOM 1950 N N . SER A 1 262 ? -4.490 -9.653 -6.802 1.00 86.12 262 SER A N 1
ATOM 1951 C CA . SER A 1 262 ? -3.209 -10.266 -6.439 1.00 86.12 262 SER A CA 1
ATOM 1952 C C . SER A 1 262 ? -2.420 -9.458 -5.412 1.00 86.12 262 SER A C 1
ATOM 1954 O O . SER A 1 262 ? -1.259 -9.794 -5.183 1.00 86.12 262 SER A O 1
ATOM 1956 N N . GLU A 1 263 ? -3.016 -8.399 -4.850 1.00 89.50 263 GLU A N 1
ATOM 1957 C CA . GLU A 1 263 ? -2.414 -7.488 -3.866 1.00 89.50 263 GLU A CA 1
ATOM 1958 C C . GLU A 1 263 ? -0.966 -7.111 -4.225 1.00 89.50 263 GLU A C 1
ATOM 1960 O O . GLU A 1 263 ? -0.022 -7.237 -3.442 1.00 89.50 263 GLU A O 1
ATOM 1965 N N . SER A 1 264 ? -0.753 -6.727 -5.486 1.00 88.94 264 SER A N 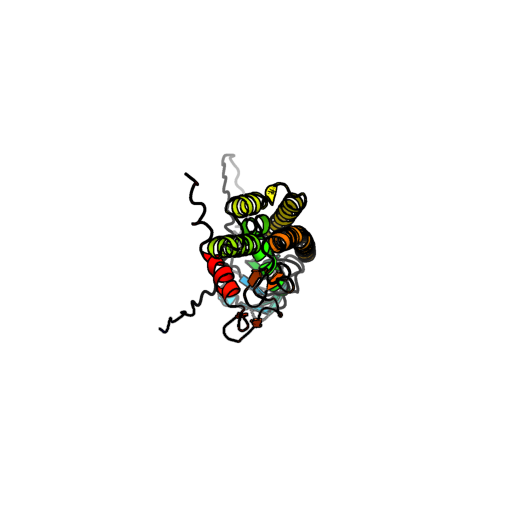1
ATOM 1966 C CA . SER A 1 264 ? 0.592 -6.540 -6.028 1.00 88.94 264 SER A CA 1
ATOM 1967 C C . SER A 1 264 ? 0.705 -5.286 -6.870 1.00 88.94 264 SER A C 1
ATOM 1969 O O . SER A 1 264 ? -0.175 -5.011 -7.680 1.00 88.94 264 SER A O 1
ATOM 1971 N N . LEU A 1 265 ? 1.842 -4.602 -6.757 1.00 91.75 265 LEU A N 1
ATOM 1972 C CA . LEU A 1 265 ? 2.237 -3.533 -7.668 1.00 91.75 265 LEU A CA 1
ATOM 1973 C C . LEU A 1 265 ? 2.983 -4.110 -8.865 1.00 91.75 265 LEU A C 1
ATOM 1975 O O . LEU A 1 265 ? 3.975 -4.828 -8.695 1.00 91.75 265 LEU A O 1
ATOM 1979 N N . SER A 1 266 ? 2.498 -3.809 -10.066 1.00 90.69 266 SER A N 1
ATOM 1980 C CA . SER A 1 266 ? 3.114 -4.280 -11.298 1.00 90.69 266 SER A CA 1
ATOM 1981 C C . SER A 1 266 ? 2.817 -3.395 -12.496 1.00 90.69 266 SER A C 1
ATOM 1983 O O . SER A 1 266 ? 1.733 -2.834 -12.603 1.00 90.69 266 SER A O 1
ATOM 1985 N N . ARG A 1 267 ? 3.774 -3.352 -13.426 1.00 88.50 267 ARG A N 1
ATOM 1986 C CA . ARG A 1 267 ? 3.568 -2.843 -14.785 1.00 88.50 267 ARG A CA 1
ATOM 1987 C C . ARG A 1 267 ? 2.828 -3.851 -15.683 1.00 88.50 267 ARG A C 1
ATOM 1989 O O . ARG A 1 267 ? 2.024 -3.478 -16.528 1.00 88.50 267 ARG A O 1
ATOM 1996 N N . PHE A 1 268 ? 3.094 -5.147 -15.506 1.00 87.62 268 PHE A N 1
ATOM 1997 C CA . PHE A 1 268 ? 2.621 -6.204 -16.408 1.00 87.62 268 PHE A CA 1
ATOM 1998 C C . PHE A 1 268 ? 1.340 -6.907 -15.941 1.00 87.62 268 PHE A C 1
ATOM 2000 O O . PHE A 1 268 ? 0.466 -7.216 -16.749 1.00 87.62 268 PHE A O 1
ATOM 2007 N N . VAL A 1 269 ? 1.223 -7.191 -14.642 1.00 88.62 269 VAL A N 1
ATOM 2008 C CA . VAL A 1 269 ? 0.045 -7.861 -14.064 1.00 88.62 269 VAL A CA 1
ATOM 2009 C C . VAL A 1 269 ? -1.031 -6.825 -13.777 1.00 88.62 269 VAL A C 1
ATOM 2011 O O . VAL A 1 269 ? -0.748 -5.818 -13.140 1.00 88.62 269 VAL A O 1
ATOM 2014 N N . GLY A 1 270 ? -2.258 -7.089 -14.229 1.00 87.19 270 GLY A N 1
ATOM 2015 C CA . GLY A 1 270 ? -3.368 -6.136 -14.163 1.00 87.19 270 GLY A CA 1
ATOM 2016 C C . GLY A 1 270 ? -3.515 -5.273 -15.416 1.00 87.19 270 GLY A C 1
ATOM 2017 O O . GLY A 1 270 ? -4.541 -4.618 -15.582 1.00 87.19 270 GLY A O 1
ATOM 2018 N N . ASN A 1 271 ? -2.543 -5.310 -16.333 1.00 88.38 271 ASN A N 1
ATOM 2019 C CA . ASN A 1 271 ? -2.598 -4.567 -17.583 1.00 88.38 271 ASN A CA 1
ATOM 2020 C C . ASN A 1 271 ? -3.461 -5.307 -18.630 1.00 88.38 271 ASN A C 1
ATOM 2022 O O . ASN A 1 271 ? -3.025 -6.326 -19.173 1.00 88.38 271 ASN A O 1
ATOM 2026 N N . PRO A 1 272 ? -4.652 -4.792 -18.988 1.00 88.50 272 PRO A N 1
ATOM 2027 C CA . PRO A 1 272 ? -5.616 -5.500 -19.835 1.00 88.50 272 PRO A CA 1
ATOM 2028 C C . PRO A 1 272 ? -5.161 -5.691 -21.287 1.00 88.50 272 PRO A C 1
ATOM 2030 O O . PRO A 1 272 ? -5.825 -6.386 -22.048 1.00 88.50 272 PRO A O 1
ATOM 2033 N N . SER A 1 273 ? -4.058 -5.060 -21.694 1.00 86.69 273 SER A N 1
ATOM 2034 C CA . SER A 1 273 ? -3.460 -5.268 -23.017 1.00 86.69 273 SER A CA 1
ATOM 2035 C C . SER A 1 273 ? -2.502 -6.462 -23.079 1.00 86.69 273 SER A C 1
ATOM 2037 O O . SER A 1 273 ? -2.129 -6.883 -24.171 1.00 86.69 273 SER A O 1
ATOM 2039 N N . LEU A 1 274 ? -2.083 -6.983 -21.921 1.00 86.50 274 LEU A N 1
ATOM 2040 C CA . LEU A 1 274 ? -1.124 -8.083 -21.808 1.00 86.50 274 LEU A CA 1
ATOM 2041 C C . LEU A 1 274 ? -1.780 -9.392 -21.366 1.00 86.50 274 LEU A C 1
ATOM 2043 O O . LEU A 1 274 ? -1.141 -10.441 -21.420 1.00 86.50 274 LEU A O 1
ATOM 2047 N N . GLY A 1 275 ? -3.022 -9.343 -20.894 1.00 88.88 275 GLY A N 1
ATOM 2048 C CA . GLY A 1 275 ? -3.711 -10.503 -20.361 1.00 88.88 275 GLY A CA 1
ATOM 2049 C C . GLY A 1 275 ? -5.010 -10.152 -19.656 1.00 88.88 275 GLY A C 1
ATOM 2050 O O . GLY A 1 275 ? -5.571 -9.065 -19.808 1.00 88.88 275 GLY A O 1
ATOM 2051 N N . LYS A 1 276 ? -5.494 -11.099 -18.855 1.00 91.88 276 LYS A N 1
ATOM 2052 C CA . LYS A 1 276 ? -6.752 -10.971 -18.117 1.00 91.88 276 LYS A CA 1
ATOM 2053 C C . LYS A 1 276 ? -6.728 -11.718 -16.793 1.00 91.88 276 LYS A C 1
ATOM 2055 O O . LYS A 1 276 ? -6.084 -12.759 -16.647 1.00 91.88 276 LYS A O 1
ATOM 2060 N N . GLN A 1 277 ? -7.528 -11.232 -15.849 1.00 91.69 277 GLN A N 1
ATOM 2061 C CA . GLN A 1 277 ? -7.789 -11.933 -14.600 1.00 91.69 277 GLN A CA 1
ATOM 2062 C C . GLN A 1 277 ? -8.706 -13.143 -14.837 1.00 91.69 277 GLN A C 1
ATOM 2064 O O . GLN A 1 277 ? -9.746 -13.043 -15.489 1.00 91.69 277 GLN A O 1
ATOM 2069 N N . THR A 1 278 ? -8.334 -14.292 -14.272 1.00 91.50 278 THR A N 1
ATOM 2070 C CA . THR A 1 278 ? -9.139 -15.522 -14.260 1.00 91.50 278 THR A CA 1
ATOM 2071 C C . THR A 1 278 ? -9.366 -16.008 -12.826 1.00 91.50 278 THR A C 1
ATOM 2073 O O . THR A 1 278 ? -8.770 -15.497 -11.878 1.00 91.50 278 THR A O 1
ATOM 2076 N N . ASN A 1 279 ? -10.172 -17.061 -12.653 1.00 87.56 279 ASN A N 1
ATOM 2077 C CA . ASN A 1 279 ? -10.368 -17.708 -11.347 1.00 87.56 279 ASN A CA 1
ATOM 2078 C C . ASN A 1 279 ? -9.076 -18.309 -10.757 1.00 87.56 279 ASN A C 1
ATOM 2080 O O . ASN A 1 279 ? -9.034 -18.603 -9.565 1.00 87.56 279 ASN A O 1
ATOM 2084 N N . ASN A 1 280 ? -8.043 -18.512 -11.581 1.00 86.12 280 ASN A N 1
ATOM 2085 C CA . ASN A 1 280 ? -6.749 -19.057 -11.168 1.00 86.12 280 ASN A CA 1
ATOM 2086 C C . ASN A 1 280 ? -5.660 -17.977 -11.053 1.00 86.12 280 ASN A C 1
ATOM 2088 O O . ASN A 1 280 ? -4.492 -18.318 -10.892 1.00 86.12 280 ASN A O 1
ATOM 2092 N N . GLY A 1 281 ? -6.029 -16.696 -11.140 1.00 87.62 281 GLY A N 1
ATOM 2093 C CA . GLY A 1 281 ? -5.094 -15.575 -11.154 1.00 87.62 281 GLY A CA 1
ATOM 2094 C C . GLY A 1 281 ? -4.972 -14.916 -12.525 1.00 87.62 281 GLY A C 1
ATOM 2095 O O . GLY A 1 281 ? -5.743 -15.201 -13.450 1.00 87.62 281 GLY A O 1
ATOM 2096 N N . TRP A 1 282 ? -4.004 -14.012 -12.628 1.00 89.38 282 TRP A N 1
ATOM 2097 C CA . TRP A 1 282 ? -3.674 -13.318 -13.865 1.00 89.38 282 TRP A CA 1
ATOM 2098 C C . TRP A 1 282 ? -3.094 -14.287 -14.897 1.00 89.38 282 TRP A C 1
ATOM 2100 O O . TRP A 1 282 ? -2.209 -15.077 -14.574 1.00 89.38 282 TRP A O 1
ATOM 2110 N N . VAL A 1 283 ? -3.583 -14.217 -16.134 1.00 90.12 283 VAL A N 1
ATOM 2111 C CA . VAL A 1 283 ? -3.095 -15.023 -17.258 1.00 90.12 283 VAL A CA 1
ATOM 2112 C C . VAL A 1 283 ? -2.730 -14.087 -18.400 1.00 90.12 283 VAL A C 1
ATOM 2114 O O . VAL A 1 283 ? -3.564 -13.285 -18.824 1.00 90.12 283 VAL A O 1
ATOM 2117 N N . PHE A 1 284 ? -1.495 -14.200 -18.886 1.00 88.44 284 PHE A N 1
ATOM 2118 C CA . PHE A 1 284 ? -1.010 -13.447 -20.039 1.00 88.44 284 PHE A CA 1
ATOM 2119 C C . PHE A 1 284 ? -1.615 -13.978 -21.345 1.00 88.44 284 PHE A C 1
ATOM 2121 O O . PHE A 1 284 ? -1.876 -15.176 -21.482 1.00 88.44 284 PHE A O 1
ATOM 2128 N N . ASP A 1 285 ? -1.853 -13.080 -22.297 1.00 88.56 285 ASP A N 1
ATOM 2129 C CA . ASP A 1 285 ? -2.324 -13.442 -23.631 1.00 88.56 285 ASP A CA 1
ATOM 2130 C C . ASP A 1 285 ? -1.220 -14.144 -24.442 1.00 88.56 285 ASP A C 1
ATOM 2132 O O . ASP A 1 285 ? -0.027 -14.050 -24.148 1.00 88.56 285 ASP A O 1
ATOM 2136 N N . GLN A 1 286 ? -1.618 -14.864 -25.493 1.00 85.62 286 GLN A N 1
ATOM 2137 C CA . GLN A 1 286 ? -0.678 -15.579 -26.359 1.00 85.62 286 GLN A CA 1
ATOM 2138 C C . GLN A 1 286 ? 0.343 -14.614 -26.991 1.00 85.62 286 GLN A C 1
ATOM 2140 O O . GLN A 1 286 ? -0.038 -13.591 -27.562 1.00 85.62 286 GLN A O 1
ATOM 2145 N N . GLY A 1 287 ? 1.632 -14.964 -26.938 1.00 79.00 287 GLY A N 1
ATOM 2146 C CA . GLY A 1 287 ? 2.737 -14.112 -27.400 1.00 79.00 287 GLY A CA 1
ATOM 2147 C C . GLY A 1 287 ? 3.241 -13.104 -26.357 1.00 79.00 287 GLY A C 1
ATOM 2148 O O . GLY A 1 287 ? 4.102 -12.278 -26.674 1.00 79.00 287 GLY A O 1
ATOM 2149 N N . GLN A 1 288 ? 2.700 -13.147 -25.135 1.00 81.31 288 GLN A N 1
ATOM 2150 C CA . GLN A 1 288 ? 3.102 -12.316 -23.997 1.00 81.31 288 GLN A CA 1
ATOM 2151 C C . GLN A 1 288 ? 3.765 -13.132 -22.873 1.00 81.31 288 GLN A C 1
ATOM 2153 O O . GLN A 1 288 ? 3.981 -12.621 -21.775 1.00 81.31 288 GLN A O 1
ATOM 2158 N N . GLU A 1 289 ? 4.134 -14.391 -23.130 1.00 78.06 289 GLU A N 1
ATOM 2159 C CA . GLU A 1 289 ? 4.661 -15.330 -22.130 1.00 78.06 289 GLU A CA 1
ATOM 2160 C C . GLU A 1 289 ? 5.997 -14.860 -21.523 1.00 78.06 289 GLU A C 1
ATOM 2162 O O . GLU A 1 289 ? 6.312 -15.169 -20.373 1.00 78.06 289 GLU A O 1
ATOM 2167 N N . GLN A 1 290 ? 6.775 -14.044 -22.244 1.00 75.81 290 GLN A N 1
ATOM 2168 C CA . GLN A 1 290 ? 7.986 -13.411 -21.708 1.00 75.81 290 GLN A CA 1
ATOM 2169 C C . GLN A 1 290 ? 7.706 -12.559 -20.460 1.00 75.81 290 GLN A C 1
ATOM 2171 O O . GLN A 1 290 ? 8.552 -12.479 -19.567 1.00 75.81 290 GLN A O 1
ATOM 2176 N N . PHE A 1 291 ? 6.519 -11.954 -20.364 1.00 79.88 291 PHE A N 1
ATOM 2177 C CA . PHE A 1 291 ? 6.126 -11.154 -19.208 1.00 79.88 291 PHE A CA 1
ATOM 2178 C C . PHE A 1 291 ? 5.743 -12.018 -18.008 1.00 79.88 291 PHE A C 1
ATOM 2180 O O . PHE A 1 291 ? 5.904 -11.570 -16.877 1.00 79.88 291 PHE A O 1
ATOM 2187 N N . GLU A 1 292 ? 5.333 -13.270 -18.225 1.00 76.31 292 GLU A N 1
ATOM 2188 C CA . GLU A 1 292 ? 5.117 -14.238 -17.147 1.00 76.31 292 GLU A CA 1
ATOM 2189 C C . GLU A 1 292 ? 6.435 -14.594 -16.459 1.00 76.31 292 GLU A C 1
ATOM 2191 O O . GLU A 1 292 ? 6.510 -14.588 -15.233 1.00 76.31 292 GLU A O 1
ATOM 2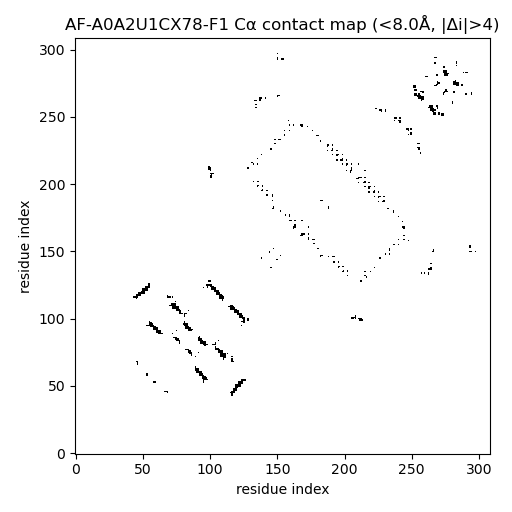196 N N . MET A 1 293 ? 7.505 -14.815 -17.229 1.00 75.25 293 MET A N 1
ATOM 2197 C CA . MET A 1 293 ? 8.842 -15.048 -16.674 1.00 75.25 293 MET A CA 1
ATOM 2198 C C . MET A 1 293 ? 9.336 -13.836 -15.870 1.00 75.25 293 MET A C 1
ATOM 2200 O O . MET A 1 293 ? 9.817 -13.992 -14.748 1.00 75.25 293 MET A O 1
ATOM 2204 N N . LEU A 1 294 ? 9.182 -12.625 -16.414 1.00 74.69 294 LEU A N 1
ATOM 2205 C CA . LEU A 1 294 ? 9.607 -11.384 -15.757 1.00 74.69 294 LEU A CA 1
ATOM 2206 C C . LEU A 1 294 ? 8.771 -11.073 -14.506 1.00 74.69 294 LEU A C 1
ATOM 2208 O O . LEU A 1 294 ? 9.313 -10.650 -13.485 1.00 74.69 294 LEU A O 1
ATOM 2212 N N . ALA A 1 295 ? 7.467 -11.355 -14.543 1.00 68.44 295 ALA A N 1
ATOM 2213 C CA . ALA A 1 295 ? 6.600 -11.315 -13.372 1.00 68.44 295 ALA A CA 1
ATOM 2214 C C . ALA A 1 295 ? 6.895 -12.467 -12.390 1.00 68.44 295 ALA A C 1
ATOM 2216 O O . ALA A 1 295 ? 6.662 -12.327 -11.197 1.00 68.44 295 ALA A O 1
ATOM 2217 N N . GLY A 1 296 ? 7.443 -13.597 -12.834 1.00 64.12 296 GLY A N 1
ATOM 2218 C CA . GLY A 1 296 ? 7.879 -14.700 -11.973 1.00 64.12 296 GLY A CA 1
ATOM 2219 C C . GLY A 1 296 ? 9.163 -14.385 -11.202 1.00 64.12 296 GLY A C 1
ATOM 2220 O O . GLY A 1 296 ? 9.295 -14.761 -10.040 1.00 64.12 296 GLY A O 1
ATOM 2221 N N . MET A 1 297 ? 10.068 -13.586 -11.782 1.00 61.97 297 MET A N 1
ATOM 2222 C CA . MET A 1 297 ? 11.287 -13.095 -11.113 1.00 61.97 297 MET A CA 1
ATOM 2223 C C . MET A 1 297 ? 10.998 -12.198 -9.885 1.00 61.97 297 MET A C 1
ATOM 2225 O O . MET A 1 297 ? 11.912 -11.869 -9.123 1.00 61.97 297 MET A O 1
ATOM 2229 N N . ARG A 1 298 ? 9.719 -11.871 -9.622 1.00 57.16 298 ARG A N 1
ATOM 2230 C CA . ARG A 1 298 ? 9.202 -11.189 -8.418 1.00 57.16 298 ARG A CA 1
ATOM 2231 C C . ARG A 1 298 ? 9.629 -11.796 -7.082 1.00 57.16 298 ARG A C 1
ATOM 2233 O O . ARG A 1 298 ? 9.572 -11.063 -6.091 1.00 57.16 298 ARG A O 1
ATOM 2240 N N . SER A 1 299 ? 9.986 -13.082 -7.031 1.00 42.97 299 SER A N 1
ATOM 2241 C CA . SER A 1 299 ? 10.342 -13.782 -5.789 1.00 42.97 299 SER A CA 1
ATOM 2242 C C . SER A 1 299 ? 11.846 -13.883 -5.508 1.00 42.97 299 SER A C 1
ATOM 2244 O O . SER A 1 299 ? 12.200 -14.191 -4.376 1.00 42.97 299 SER A O 1
ATOM 2246 N N . GLU A 1 300 ? 12.732 -13.625 -6.481 1.00 37.34 300 GLU A N 1
ATOM 2247 C CA . GLU A 1 300 ? 14.150 -14.043 -6.384 1.00 37.34 300 GLU A CA 1
ATOM 2248 C C . GLU A 1 300 ? 15.189 -12.977 -6.788 1.00 37.34 300 GLU A C 1
ATOM 2250 O O . GLU A 1 300 ? 16.392 -13.213 -6.691 1.00 37.34 300 GLU A O 1
ATOM 2255 N N . ALA A 1 301 ? 14.773 -11.774 -7.197 1.00 35.53 301 ALA A N 1
ATOM 2256 C CA . ALA A 1 301 ? 15.682 -10.756 -7.746 1.00 35.53 301 ALA A CA 1
ATOM 2257 C C . ALA A 1 301 ? 16.758 -10.200 -6.775 1.00 35.53 301 ALA A C 1
ATOM 2259 O O . ALA A 1 301 ? 17.591 -9.401 -7.195 1.00 35.53 301 ALA A O 1
ATOM 2260 N N . GLN A 1 302 ? 16.817 -10.640 -5.511 1.00 35.50 302 GLN A N 1
ATOM 2261 C CA . GLN A 1 302 ? 17.963 -10.366 -4.629 1.00 35.50 302 GLN A CA 1
ATOM 2262 C C . GLN A 1 302 ? 19.226 -11.176 -4.997 1.00 35.50 302 GLN A C 1
ATOM 2264 O O . GLN A 1 302 ? 20.304 -10.874 -4.494 1.00 35.50 302 GLN A O 1
ATOM 2269 N N . CYS A 1 303 ? 19.136 -12.179 -5.879 1.00 28.02 303 CYS A N 1
ATOM 2270 C CA . CYS A 1 303 ? 20.234 -13.124 -6.122 1.00 28.02 303 CYS A CA 1
ATOM 2271 C C . CYS A 1 303 ? 21.110 -12.834 -7.358 1.00 28.02 303 CYS A C 1
ATOM 2273 O O . CYS A 1 303 ? 22.106 -13.526 -7.550 1.00 28.02 303 CYS A O 1
ATOM 2275 N N . TYR A 1 304 ? 20.782 -11.834 -8.186 1.00 27.56 304 TYR A N 1
ATOM 2276 C CA . TYR A 1 304 ? 21.497 -11.569 -9.451 1.00 27.56 304 TYR A CA 1
ATOM 2277 C C . TYR A 1 304 ? 22.413 -10.339 -9.445 1.00 27.56 304 TYR A C 1
ATOM 2279 O O . TYR A 1 304 ? 22.954 -9.979 -10.490 1.00 27.56 304 TYR A O 1
ATOM 2287 N N . VAL A 1 305 ? 22.688 -9.748 -8.277 1.00 33.88 305 VAL A N 1
ATOM 2288 C CA . VAL A 1 305 ? 23.832 -8.831 -8.117 1.00 33.88 305 VAL A CA 1
ATOM 2289 C C . VAL A 1 305 ? 25.114 -9.670 -8.039 1.00 33.88 305 VAL A C 1
ATOM 2291 O O . VAL A 1 305 ? 25.769 -9.774 -7.008 1.00 33.88 305 VAL A O 1
ATOM 2294 N N . GLY A 1 306 ? 25.428 -10.363 -9.133 1.00 28.45 306 GLY A N 1
ATOM 2295 C CA . GLY A 1 306 ? 26.732 -10.969 -9.330 1.00 28.45 306 GLY A CA 1
ATOM 2296 C C . GLY A 1 306 ? 27.730 -9.847 -9.566 1.00 28.45 306 GLY A C 1
ATOM 2297 O O . GLY A 1 306 ? 27.622 -9.132 -10.560 1.00 28.45 306 GLY A O 1
ATOM 2298 N N . GLU A 1 307 ? 28.666 -9.682 -8.633 1.00 26.56 307 GLU A N 1
ATOM 2299 C CA . GLU A 1 307 ? 29.844 -8.835 -8.794 1.00 26.56 307 GLU A CA 1
ATOM 2300 C C . GLU A 1 307 ? 30.445 -9.052 -10.188 1.00 26.56 307 GLU A C 1
ATOM 2302 O O . GLU A 1 307 ? 30.873 -10.157 -10.534 1.00 26.56 307 GLU A O 1
ATOM 2307 N N . ALA A 1 308 ? 30.469 -7.992 -10.995 1.00 28.48 308 ALA A N 1
ATOM 2308 C CA . ALA A 1 308 ? 31.284 -7.971 -12.194 1.00 28.48 308 ALA A CA 1
ATOM 2309 C C . ALA A 1 308 ? 32.754 -8.093 -11.758 1.00 28.48 308 ALA A C 1
ATOM 2311 O O . ALA A 1 308 ? 33.275 -7.212 -11.071 1.00 28.48 308 ALA A O 1
ATOM 2312 N N . LYS A 1 309 ? 33.397 -9.203 -12.128 1.00 31.09 309 LYS A N 1
ATOM 2313 C CA . LYS A 1 309 ? 34.857 -9.318 -12.188 1.00 31.09 309 LYS A CA 1
ATOM 2314 C C . LYS A 1 309 ? 35.334 -9.009 -13.595 1.00 31.09 309 LYS A C 1
ATOM 2316 O O . LYS A 1 309 ? 34.655 -9.469 -14.541 1.00 31.09 309 LYS A O 1
#

Nearest PDB structures (foldseek):
  4jcm-assembly1_A  TM=5.808E-01  e=2.304E-01  Evansella clarkii
  8r5s-assembly1_B  TM=4.152E-01  e=7.551E-01  unidentified
  2jsw-assembly1_A  TM=3.950E-01  e=9.689E+00  Mus musculus
  7p5j-assembly1_B  TM=1.916E-01  e=7.201E+00  Homo sapiens

pLDDT: mean 79.91, std 23.13, range [25.61, 98.75]

Foldseek 3Di:
DDDDDDPPDDPPPPPPPPPPDPPDDDDDDDDDDDDDDDDDDPPQDAAEDEAAEEEAQDKDKDAQPPAPFDADFDFKDKPDDQKDWTDDPRMIIIGGHAFQFWDKIKMFTAHPVRHTNYIYMYIYDNPVCVLLLLLLCQCLVCVVCLLLVQLLVLLQLVVLVVLVVVVLADPVVSVVLNVPRDLVPDPLSVQLNVLNVLLVVQSVCRNVVNDGNVSNVVSSVSNVVSSQVSQVVSLVSLVVVCVRNVDDPRDFQAGQDQDSVVSHTHSQAPRVVQFDQDPVGTDGDPPNVVSVVSVVCVVPVVPPPDDDD

Secondary structure (DSSP, 8-state):
---------------------------------------------PEEPPPEEEETT-EEEEEGGG---SS-EEEEEESSSSEEEEEETTEEEEEEPP-SS-EEEEEEEEETTS-EEEEEEEEEE--TTHHHHHHHHHHHHTHHHHHTTHHHHHHHHHHHHHHHHTTSS-HHHHHHHHHH--GGGSHHHHHHHHHHHHHHHHHHHHHTTSS-HHHHHHHHHHHHHHHHHHHHHHHHHHHHHHHHHS----S-----EEEGGGTEEESSTT-TTTEEEETTEEEEPTT-HHHHHHHHGGGTGGG------

Sequence (309 aa):
MERYFGRSNLASILTALASITLSACGGDDSGDGSSNSIGGESNHTVQTLVPMQLDETASASYSLNRMKASGQAADVAASGNNLDASLADSTVNLRARAVDRPSSATVTIHNSQGQALARFEVAINNTSAQAMITEAETFTNKRDRLLTLAEGKAYYDFTTAKAYMDATITASEYQQLRDSWDISQQPSYSTLDSALTTLANTLADYQNAGVPDSNVEHALETARTALANHDRYADTEFQAANSVIGQTPQQSMGDVSYHEPSESLSRFVGNPSLGKQTNNGWVFDQGQEQFEMLAGMRSEAQCYVGEAK

Organism: NCBI:txid1484056